Protein AF-A0A972S486-F1 (afdb_monomer)

Sequence (226 aa):
MGKEPLEIEEYDWQTYCPRRRGFYSHKHAAYTAKILSDYVVEKRREERRIVGAEALGGKFIDIAAKHHKPGSDDEWIVAAADRLASGFERECFEEYNEQVEEEVKKSYKEQRLDHLFVEGGKFPLDVLEPSNIFASDDPGRGYGELWKGFKEEIREIEQTLPEHINKADALEYLLKKYCSLMPSATSFKSANKTASPKPIYPFMNICILPPCLPRLLRRWMRRGSK

Nearest PDB structures (foldseek):
  4q2y-assembly2_B  TM=2.143E-01  e=1.592E+00  Homo sapiens

Foldseek 3Di:
DADDFQDQDPVLQVQQFDDDPNDTDPLLLSVLLSCCCPQPDDPPDDQPLAPPCVVDPDRPSCLLSNLVPDDDPSVVLLVVLLCVLCVVQPPPPPVVVVDDDDPLVVAQQQDWAADPPDPPFGFAQAFDDPVGPGGDPHNHPGDLVLVVVLVVQSVVCVVPDPPNDNCVVVVLVSCNGNQQGPFLDDWDDDPPDTRRTHGNSVSQVSSPHHSRVGVPVSPSRPPSPD

pLDDT: mean 70.28, std 19.5, range [28.0, 94.38]

Secondary structure (DSSP, 8-state):
------PPPHHHHHHH--EETTEE--THHHHHHHHHHHHTS-TTS-GGGSTTGGG-SS-HHHHHHGGGS--SHHHHHHHHHHHHHHHHHHTTTHHHHHS--TTHHHHTTS--PBPSSSTT-B--SS---GGGSS--S---SHHHHHHHHHHHHHHHHHHHS-TTS-SHHHHHHHHHHHHTTSBSS---EETTEE-PPPBHHHHHHHSSS-S-TTTTHHHHSTTS--

Radius of gyration: 17.67 Å; Cα contacts (8 Å, |Δi|>4): 307; chains: 1; bounding box: 43×48×44 Å

Structure (mmCIF, N/CA/C/O backbone):
data_AF-A0A972S486-F1
#
_entry.id   AF-A0A972S486-F1
#
loop_
_atom_site.group_PDB
_atom_site.id
_atom_site.type_symbol
_atom_site.label_atom_id
_atom_site.label_alt_id
_atom_site.label_comp_id
_atom_site.label_asym_id
_atom_site.label_entity_id
_atom_site.label_seq_id
_atom_site.pdbx_PDB_ins_code
_atom_site.Cartn_x
_atom_site.Cartn_y
_atom_site.Cartn_z
_atom_site.occupancy
_atom_site.B_iso_or_equiv
_atom_site.auth_seq_id
_atom_site.auth_comp_id
_atom_site.auth_asym_id
_atom_site.auth_atom_id
_atom_site.pdbx_PDB_model_num
ATOM 1 N N . MET A 1 1 ? 17.326 18.041 1.589 1.00 29.28 1 MET A N 1
ATOM 2 C CA . MET A 1 1 ? 15.969 18.421 2.039 1.00 29.28 1 MET A CA 1
ATOM 3 C C . MET A 1 1 ? 15.391 17.243 2.809 1.00 29.28 1 MET A C 1
ATOM 5 O O . MET A 1 1 ? 15.413 16.137 2.283 1.00 29.28 1 MET A O 1
ATOM 9 N N . GLY A 1 2 ? 15.073 17.445 4.090 1.00 32.62 2 GLY A N 1
ATOM 10 C CA . GLY A 1 2 ? 14.886 16.386 5.090 1.00 32.62 2 GLY A CA 1
ATOM 11 C C . GLY A 1 2 ? 13.729 15.432 4.791 1.00 32.62 2 GLY A C 1
ATOM 12 O O . GLY A 1 2 ? 12.657 15.845 4.365 1.00 32.62 2 GLY A O 1
ATOM 13 N N . LYS A 1 3 ? 13.980 14.139 5.007 1.00 39.41 3 LYS A N 1
ATOM 14 C CA . LYS A 1 3 ? 12.997 13.055 4.950 1.00 39.41 3 LYS A CA 1
ATOM 15 C C . LYS A 1 3 ? 12.253 13.038 6.282 1.00 39.41 3 LYS A C 1
ATOM 17 O O . LYS A 1 3 ? 12.823 12.555 7.251 1.00 39.41 3 LYS A O 1
ATOM 22 N N . GLU A 1 4 ? 11.024 13.530 6.354 1.00 49.22 4 GLU A N 1
ATOM 23 C CA . GLU A 1 4 ? 10.195 13.272 7.538 1.00 49.22 4 GLU A CA 1
ATOM 24 C C . GLU A 1 4 ? 9.587 11.861 7.421 1.00 49.22 4 GLU A C 1
ATOM 26 O O . GLU A 1 4 ? 8.808 11.60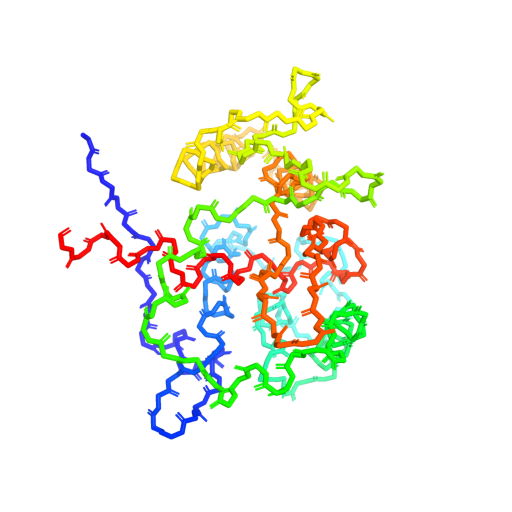4 6.491 1.00 49.22 4 GLU A O 1
ATOM 31 N N . PRO A 1 5 ? 9.990 10.898 8.276 1.00 61.97 5 PRO A N 1
ATOM 32 C CA . PRO A 1 5 ? 9.350 9.587 8.327 1.00 61.97 5 PRO A CA 1
ATOM 33 C C . PRO A 1 5 ? 7.905 9.735 8.831 1.00 61.97 5 PRO A C 1
ATOM 35 O O . PRO A 1 5 ? 7.632 10.603 9.652 1.00 61.97 5 PRO A O 1
ATOM 38 N N . LEU A 1 6 ? 6.968 8.883 8.381 1.00 69.94 6 LEU A N 1
ATOM 39 C CA . LEU A 1 6 ? 5.680 8.804 9.083 1.00 69.94 6 LEU A CA 1
ATOM 40 C C . LEU A 1 6 ? 5.946 8.218 10.469 1.00 69.94 6 LEU A C 1
ATOM 42 O O . LEU A 1 6 ? 6.352 7.058 10.601 1.00 69.94 6 LEU A O 1
ATOM 46 N N . GLU A 1 7 ? 5.716 9.029 11.488 1.00 80.38 7 GLU A N 1
ATOM 47 C CA . GLU A 1 7 ? 5.837 8.620 12.880 1.00 80.38 7 GLU A CA 1
ATOM 48 C 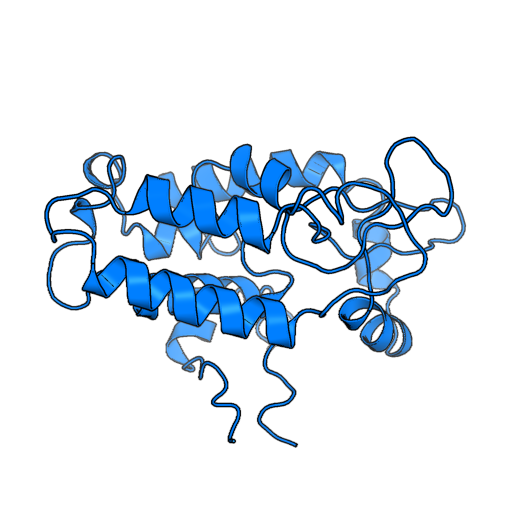C . GLU A 1 7 ? 4.592 7.841 13.300 1.00 80.38 7 GLU A C 1
ATOM 50 O O . GLU A 1 7 ? 3.483 8.364 13.274 1.00 80.38 7 GLU A O 1
ATOM 55 N N . ILE A 1 8 ? 4.772 6.565 13.634 1.00 82.88 8 ILE A N 1
ATOM 56 C CA . ILE A 1 8 ? 3.694 5.707 14.132 1.00 82.88 8 ILE A CA 1
ATOM 57 C C . ILE A 1 8 ? 3.740 5.729 15.650 1.00 82.88 8 ILE A C 1
ATOM 59 O O . ILE A 1 8 ? 4.780 5.408 16.239 1.00 82.88 8 ILE A O 1
ATOM 63 N N . GLU A 1 9 ? 2.615 6.070 16.263 1.00 87.19 9 GLU A N 1
ATOM 64 C CA . GLU A 1 9 ? 2.499 6.161 17.710 1.00 87.19 9 GLU A CA 1
ATOM 65 C C . GLU A 1 9 ? 2.376 4.771 18.350 1.00 87.19 9 GLU A C 1
ATOM 67 O O . GLU A 1 9 ? 1.959 3.795 17.720 1.00 87.19 9 GLU A O 1
ATOM 72 N N . GLU A 1 10 ? 2.718 4.664 19.639 1.00 87.19 10 GLU A N 1
ATOM 73 C CA . GLU A 1 10 ? 2.576 3.404 20.388 1.00 87.19 10 GLU A CA 1
ATOM 74 C C . GLU A 1 10 ? 1.131 2.894 20.392 1.00 87.19 10 GLU A C 1
ATOM 76 O O . GLU A 1 10 ? 0.889 1.688 20.293 1.00 87.19 10 GLU A O 1
ATOM 81 N N . TYR A 1 11 ? 0.172 3.820 20.411 1.00 88.62 11 TYR A N 1
ATOM 82 C CA . TYR A 1 11 ? -1.248 3.516 20.311 1.00 88.62 11 TYR A CA 1
ATOM 83 C C . TYR A 1 11 ? -1.604 2.761 19.020 1.00 88.62 11 TYR A C 1
ATOM 85 O O . TYR A 1 11 ? -2.338 1.770 19.070 1.00 88.62 11 TYR A O 1
ATOM 93 N N . ASP A 1 12 ? -1.044 3.158 17.875 1.00 88.31 12 ASP A N 1
ATOM 94 C CA . ASP A 1 12 ? -1.303 2.498 16.592 1.00 88.31 12 ASP A CA 1
ATOM 95 C C . ASP A 1 12 ? -0.713 1.083 16.567 1.00 88.31 12 ASP A C 1
ATOM 97 O O . ASP A 1 12 ? -1.339 0.132 16.081 1.00 88.31 12 ASP A O 1
ATOM 101 N N . TRP A 1 13 ? 0.483 0.904 17.137 1.00 90.56 13 TRP A N 1
ATOM 102 C CA . TRP A 1 13 ? 1.071 -0.427 17.279 1.00 90.56 13 TRP A CA 1
ATOM 103 C C . TRP A 1 13 ? 0.174 -1.331 18.125 1.00 90.56 13 TRP A C 1
ATOM 105 O O . TRP A 1 13 ? -0.152 -2.443 17.706 1.00 90.56 13 TRP A O 1
ATOM 115 N N . GLN A 1 14 ? -0.274 -0.858 19.284 1.00 92.25 14 GLN A N 1
ATOM 116 C CA . GLN A 1 14 ? -1.124 -1.639 20.179 1.00 92.25 14 GLN A CA 1
ATOM 117 C C . GLN A 1 14 ? -2.483 -1.977 19.553 1.00 92.25 14 GLN A C 1
ATOM 119 O O . GLN A 1 14 ? -2.982 -3.101 19.713 1.00 92.25 14 GLN A O 1
ATOM 124 N N . THR A 1 15 ? -3.071 -1.023 18.835 1.00 91.69 15 THR A N 1
ATOM 125 C CA . THR A 1 15 ? -4.413 -1.142 18.258 1.00 91.69 15 THR A CA 1
ATOM 126 C C . THR A 1 15 ? -4.420 -2.114 17.089 1.00 91.69 15 THR A C 1
ATOM 128 O O . THR A 1 15 ? -5.161 -3.099 17.135 1.00 91.69 15 THR A O 1
ATOM 131 N N . TYR A 1 16 ? -3.541 -1.912 16.105 1.00 90.06 16 TYR A N 1
ATOM 132 C CA . TYR A 1 16 ? -3.623 -2.589 14.807 1.00 90.06 16 TYR A CA 1
ATOM 133 C C . TYR A 1 16 ? -2.715 -3.819 14.677 1.00 90.06 16 TYR A C 1
ATOM 135 O O . TYR A 1 16 ? -2.919 -4.651 13.793 1.00 90.06 16 TYR A O 1
ATOM 143 N N . CYS A 1 17 ? -1.707 -3.974 15.542 1.00 88.00 17 CYS A N 1
ATOM 144 C CA . CYS A 1 17 ? -0.693 -5.018 15.386 1.00 88.00 17 CYS A CA 1
ATOM 145 C C . CYS A 1 17 ? -0.821 -6.132 16.442 1.00 88.00 17 CYS A C 1
ATOM 147 O O . CYS A 1 17 ? -0.729 -5.866 17.643 1.00 88.00 17 CYS A O 1
ATOM 149 N N . PRO A 1 18 ? -0.934 -7.415 16.046 1.00 87.88 18 PRO A N 1
ATOM 150 C CA . PRO A 1 18 ? -0.865 -8.530 16.988 1.00 87.88 18 PRO A CA 1
ATOM 151 C C . PRO A 1 18 ? 0.517 -8.640 17.639 1.00 87.88 18 PRO A C 1
ATOM 153 O O . PRO A 1 18 ? 1.544 -8.486 16.964 1.00 87.88 18 PRO A O 1
ATOM 156 N N . ARG A 1 19 ? 0.566 -9.018 18.920 1.00 86.38 19 ARG A N 1
ATOM 157 C CA . ARG A 1 19 ? 1.824 -9.324 19.618 1.00 86.38 19 ARG A CA 1
ATOM 158 C C . ARG A 1 19 ? 2.204 -10.792 19.428 1.00 86.38 19 ARG A C 1
ATOM 160 O O . ARG A 1 19 ? 1.388 -11.683 19.633 1.00 86.38 19 ARG A O 1
ATOM 167 N N . ARG A 1 20 ? 3.460 -11.048 19.063 1.00 80.94 20 ARG A N 1
ATOM 168 C CA . ARG A 1 20 ? 4.065 -12.387 19.009 1.00 80.94 20 ARG A CA 1
ATOM 169 C C . ARG A 1 20 ? 5.394 -12.354 19.754 1.00 80.94 20 ARG A C 1
ATOM 171 O O . ARG A 1 20 ? 6.229 -11.500 19.465 1.00 80.94 20 ARG A O 1
ATOM 178 N N . ARG A 1 21 ? 5.585 -13.266 20.716 1.00 82.19 21 ARG A N 1
ATOM 179 C CA . ARG A 1 21 ? 6.806 -13.359 21.548 1.00 82.19 21 ARG A CA 1
ATOM 180 C C . ARG A 1 21 ? 7.234 -12.001 22.143 1.00 82.19 21 ARG A C 1
ATOM 182 O O . ARG A 1 21 ? 8.401 -11.641 22.107 1.00 82.19 21 ARG A O 1
ATOM 189 N N . GLY A 1 22 ? 6.268 -11.210 22.617 1.00 82.38 22 GLY A N 1
ATOM 190 C CA . GLY A 1 22 ? 6.503 -9.884 23.206 1.00 82.38 22 GLY A CA 1
ATOM 191 C C . GLY A 1 22 ? 6.578 -8.708 22.220 1.00 82.38 22 GLY A C 1
ATOM 192 O O . GLY A 1 22 ? 6.377 -7.572 22.652 1.00 82.38 22 GLY A O 1
ATOM 193 N N . PHE A 1 23 ? 6.749 -8.948 20.914 1.00 82.25 23 PHE A N 1
ATOM 194 C CA . PHE A 1 23 ? 6.926 -7.906 19.889 1.00 82.25 23 PHE A CA 1
ATOM 195 C C . PHE A 1 23 ? 5.698 -7.725 18.987 1.00 82.25 23 PHE A C 1
ATOM 197 O O . PHE A 1 23 ? 4.984 -8.683 18.690 1.00 82.25 23 PHE A O 1
ATOM 204 N N . TYR A 1 24 ? 5.486 -6.510 18.469 1.00 83.62 24 TYR A N 1
ATOM 205 C CA . TYR A 1 24 ? 4.461 -6.255 17.452 1.00 83.62 24 TYR A CA 1
ATOM 206 C C . TYR A 1 24 ? 4.820 -6.901 16.105 1.00 83.62 24 TYR A C 1
ATOM 208 O O . TYR A 1 24 ? 5.819 -6.564 15.453 1.00 83.62 24 TYR A O 1
ATOM 216 N N . SER A 1 25 ? 3.961 -7.820 15.672 1.00 79.94 25 SER A N 1
ATOM 217 C CA . SER A 1 25 ? 3.936 -8.416 14.335 1.00 79.94 25 SER A CA 1
ATOM 218 C C . SER A 1 25 ? 2.992 -7.623 13.424 1.00 79.94 25 SER A C 1
ATOM 220 O O . SER A 1 25 ? 2.355 -6.691 13.876 1.00 79.94 25 SER A O 1
ATOM 222 N N . HIS A 1 26 ? 2.947 -7.912 12.126 1.00 78.69 26 HIS A N 1
ATOM 223 C CA . HIS A 1 26 ? 2.069 -7.229 11.157 1.00 78.69 26 HIS A CA 1
ATOM 224 C C . HIS A 1 26 ? 1.990 -5.682 11.224 1.00 78.69 26 HIS A C 1
ATOM 226 O O . HIS A 1 26 ? 1.036 -5.126 10.721 1.00 78.69 26 HIS A O 1
ATOM 232 N N . LYS A 1 27 ? 3.028 -4.995 11.743 1.00 83.56 27 LYS A N 1
ATOM 233 C CA . LYS A 1 27 ? 3.345 -3.539 11.709 1.00 83.56 27 LYS A CA 1
ATOM 234 C C . LYS A 1 27 ? 2.804 -2.741 10.525 1.00 83.56 27 LYS A C 1
ATOM 236 O O . LYS A 1 27 ? 2.579 -1.547 10.610 1.00 83.56 27 LYS A O 1
ATOM 241 N N . HIS A 1 28 ? 2.652 -3.396 9.396 1.00 78.31 28 HIS A N 1
ATOM 242 C CA . HIS A 1 28 ? 2.060 -2.816 8.225 1.00 78.31 28 HIS A CA 1
ATOM 243 C C . HIS A 1 28 ? 0.620 -2.331 8.477 1.00 78.31 28 HIS A C 1
ATOM 245 O O . HIS A 1 28 ? 0.258 -1.254 8.033 1.00 78.31 28 HIS A O 1
ATOM 251 N N . ALA A 1 29 ? -0.142 -3.041 9.301 1.00 85.56 29 ALA A N 1
ATOM 252 C CA . ALA A 1 29 ? -1.473 -2.661 9.752 1.00 85.56 29 ALA A CA 1
ATOM 253 C C . ALA A 1 29 ? -1.514 -1.233 10.335 1.00 85.56 29 ALA A C 1
ATOM 255 O O . ALA A 1 29 ? -2.317 -0.414 9.901 1.00 85.56 29 ALA A O 1
ATOM 256 N N . ALA A 1 30 ? -0.580 -0.893 11.231 1.00 87.19 30 ALA A N 1
ATOM 257 C CA . ALA A 1 30 ? -0.488 0.453 11.806 1.00 87.19 30 ALA A CA 1
ATOM 258 C C . ALA A 1 30 ? -0.144 1.530 10.761 1.00 87.19 30 ALA A C 1
ATOM 260 O O . ALA A 1 30 ? -0.668 2.637 10.809 1.00 87.19 30 ALA A O 1
ATOM 261 N N . TYR A 1 31 ? 0.695 1.206 9.772 1.00 83.62 31 TYR A N 1
ATOM 262 C CA . TYR A 1 31 ? 0.993 2.137 8.682 1.00 83.62 31 TYR A CA 1
ATOM 263 C C . TYR A 1 31 ? -0.209 2.392 7.769 1.00 83.62 31 TYR A C 1
ATOM 265 O O . TYR A 1 31 ? -0.390 3.529 7.341 1.00 83.62 31 TYR A O 1
ATOM 273 N N . THR A 1 32 ? -1.031 1.373 7.488 1.00 85.62 32 THR A N 1
ATOM 274 C CA . THR A 1 32 ? -2.308 1.575 6.783 1.00 85.62 32 THR A CA 1
ATOM 275 C C . THR A 1 32 ? -3.178 2.550 7.549 1.00 85.62 32 THR A C 1
ATOM 277 O O . THR A 1 32 ? -3.613 3.539 6.969 1.00 85.62 32 THR A O 1
ATOM 280 N N . ALA A 1 33 ? -3.368 2.319 8.852 1.00 85.81 33 ALA A N 1
ATOM 281 C CA . ALA A 1 33 ? -4.184 3.202 9.673 1.00 85.81 33 ALA A CA 1
ATOM 282 C C . ALA A 1 33 ? -3.694 4.654 9.610 1.00 85.81 33 ALA A C 1
ATOM 284 O O . ALA A 1 33 ? -4.483 5.562 9.353 1.00 85.81 33 ALA A O 1
ATOM 285 N N . LYS A 1 34 ? -2.379 4.864 9.745 1.00 85.44 34 LYS A N 1
ATOM 286 C CA . LYS A 1 34 ? -1.790 6.202 9.689 1.00 85.44 34 LYS A CA 1
ATOM 287 C C . LYS A 1 34 ? -1.962 6.879 8.331 1.00 85.44 34 LYS A C 1
ATOM 289 O O . LYS A 1 34 ? -2.325 8.046 8.294 1.00 85.44 34 LYS A O 1
ATOM 294 N N . ILE A 1 35 ? -1.728 6.182 7.218 1.00 82.06 35 ILE A N 1
ATOM 295 C CA . ILE A 1 35 ? -1.898 6.789 5.886 1.00 82.06 35 ILE A CA 1
ATOM 296 C C . ILE A 1 35 ? -3.354 7.145 5.632 1.00 82.06 35 ILE A C 1
ATOM 298 O O . ILE A 1 35 ? -3.634 8.246 5.164 1.00 82.06 35 ILE A O 1
ATOM 302 N N . LEU A 1 36 ? -4.272 6.238 5.964 1.00 79.88 36 LEU A N 1
ATOM 303 C CA . LEU A 1 36 ? -5.691 6.516 5.815 1.00 79.88 36 LEU A CA 1
ATOM 304 C C . LEU A 1 36 ? -6.101 7.700 6.697 1.00 79.88 36 LEU A C 1
ATOM 306 O O . LEU A 1 36 ? -6.814 8.578 6.231 1.00 79.88 36 LEU A O 1
ATOM 310 N N . SER A 1 37 ? -5.595 7.785 7.927 1.00 79.06 37 SER A N 1
ATOM 311 C CA . SER A 1 37 ? -5.885 8.904 8.827 1.00 79.06 37 SER A CA 1
ATOM 312 C C . SER A 1 37 ? -5.248 10.235 8.410 1.00 79.06 37 SER A C 1
ATOM 314 O O . SER A 1 37 ? -5.807 11.282 8.729 1.00 79.06 37 SER A O 1
ATOM 316 N N . ASP A 1 38 ? -4.061 10.225 7.802 1.00 78.56 38 ASP A N 1
ATOM 317 C CA . ASP A 1 38 ? -3.326 11.453 7.475 1.00 78.56 38 ASP A CA 1
ATOM 318 C C . ASP A 1 38 ? -3.678 12.013 6.090 1.00 78.56 38 ASP A C 1
ATOM 320 O O . ASP A 1 38 ? -3.512 13.215 5.903 1.00 78.56 38 ASP A O 1
ATOM 324 N N . TYR A 1 39 ? -4.139 11.175 5.149 1.00 74.25 39 TYR A N 1
ATOM 325 C CA . TYR A 1 39 ? -4.309 11.563 3.736 1.00 74.25 39 TYR A CA 1
ATOM 326 C C . TYR A 1 39 ? -5.644 11.159 3.088 1.00 74.25 39 TYR A C 1
ATOM 328 O O . TYR A 1 39 ? -5.870 11.463 1.919 1.00 74.25 39 TYR A O 1
ATOM 336 N N . VAL A 1 40 ? -6.495 10.381 3.766 1.00 71.00 40 VAL A N 1
ATOM 337 C CA . VAL A 1 40 ? -7.736 9.854 3.155 1.00 71.00 40 VAL A CA 1
ATOM 338 C C . VAL A 1 40 ? -8.967 10.257 3.956 1.00 71.00 40 VAL A C 1
ATOM 340 O O . VAL A 1 40 ? -9.955 10.718 3.388 1.00 71.00 40 VAL A O 1
ATOM 343 N N . VAL A 1 41 ? -8.913 10.108 5.276 1.00 66.44 41 VAL A N 1
ATOM 344 C CA . VAL A 1 41 ? -9.987 10.485 6.188 1.00 66.44 41 VAL A CA 1
ATOM 345 C C . VAL A 1 41 ? -9.743 11.905 6.675 1.00 66.44 41 VAL A C 1
ATOM 347 O O . VAL A 1 41 ? -8.751 12.204 7.337 1.00 66.44 41 VAL A O 1
ATOM 350 N N . GLU A 1 42 ? -10.675 12.795 6.357 1.00 56.38 42 GLU A N 1
ATOM 351 C CA . GLU A 1 42 ? -10.621 14.181 6.794 1.00 56.38 42 GLU A CA 1
ATOM 352 C C . GLU A 1 42 ? -10.751 14.257 8.324 1.00 56.38 42 GLU A C 1
ATOM 354 O O . GLU A 1 42 ? -11.772 13.874 8.893 1.00 56.38 42 GLU A O 1
ATOM 359 N N . LYS A 1 43 ? -9.739 14.817 9.006 1.00 51.22 43 LYS A N 1
ATOM 360 C CA . LYS A 1 43 ? -9.668 14.937 10.482 1.00 51.22 43 LYS A CA 1
ATOM 361 C C . LYS A 1 43 ? -10.864 15.659 11.134 1.00 51.22 43 LYS A C 1
ATOM 363 O O . LYS A 1 43 ? -10.921 15.737 12.359 1.00 51.22 43 LYS A O 1
ATOM 368 N N . ARG A 1 44 ? -11.786 16.240 10.352 1.00 43.41 44 ARG A N 1
ATOM 369 C CA . ARG A 1 44 ? -12.872 17.111 10.831 1.00 43.41 44 ARG A CA 1
ATOM 370 C C . ARG A 1 44 ? -14.297 16.673 10.478 1.00 43.41 44 ARG A C 1
ATOM 372 O O . ARG A 1 44 ? -15.214 17.254 11.059 1.00 43.41 44 ARG A O 1
ATOM 379 N N . ARG A 1 45 ? -14.532 15.688 9.600 1.00 46.28 45 ARG A N 1
ATOM 380 C CA . ARG A 1 45 ? -15.894 15.201 9.293 1.00 46.28 45 ARG A CA 1
ATOM 381 C C . ARG A 1 45 ? -15.921 13.703 9.012 1.00 46.28 45 ARG A C 1
ATOM 383 O O . ARG A 1 45 ? -14.986 13.150 8.457 1.00 46.28 45 ARG A O 1
ATOM 390 N N . GLU A 1 46 ? -17.008 13.092 9.476 1.00 51.91 46 GLU A N 1
ATOM 391 C CA . GLU A 1 46 ? -17.252 11.657 9.626 1.00 51.91 46 GLU A CA 1
ATOM 392 C C . GLU A 1 46 ? -16.676 10.789 8.494 1.00 51.91 46 GLU A C 1
ATOM 394 O O . GLU A 1 46 ? -16.861 11.073 7.313 1.00 51.91 46 GLU A O 1
ATOM 399 N N . GLU A 1 47 ? -16.082 9.656 8.884 1.00 51.53 47 GLU A N 1
ATOM 400 C CA . GLU A 1 47 ? -15.571 8.558 8.038 1.00 51.53 47 GLU A CA 1
ATOM 401 C C . GLU A 1 47 ? -16.572 8.046 6.972 1.00 51.53 47 GLU A C 1
ATOM 403 O O . GLU A 1 47 ? -16.210 7.304 6.063 1.00 51.53 47 GLU A O 1
ATOM 408 N N . ARG A 1 48 ? -17.827 8.495 7.066 1.00 48.91 48 ARG A N 1
ATOM 409 C CA . ARG A 1 48 ? -18.991 8.211 6.222 1.00 48.91 48 ARG A CA 1
ATOM 410 C C . ARG A 1 48 ? -18.901 8.746 4.787 1.00 48.91 48 ARG A C 1
ATOM 412 O O . ARG A 1 48 ? -19.734 8.397 3.969 1.00 48.91 48 ARG A O 1
ATOM 419 N N . ARG A 1 49 ? -17.914 9.585 4.452 1.00 52.00 49 ARG A N 1
ATOM 420 C CA . ARG A 1 49 ? -17.791 10.197 3.109 1.00 52.00 49 ARG A CA 1
ATOM 421 C C . ARG A 1 49 ? -17.076 9.333 2.059 1.00 52.00 49 ARG A C 1
ATOM 423 O O . ARG A 1 49 ? -17.026 9.722 0.894 1.00 52.00 49 ARG A O 1
ATOM 430 N N . ILE A 1 50 ? -16.542 8.173 2.440 1.00 54.72 50 ILE A N 1
ATOM 431 C CA . ILE A 1 50 ? -16.084 7.155 1.485 1.00 54.72 50 ILE A CA 1
ATOM 432 C C . ILE A 1 50 ? -17.313 6.314 1.126 1.00 54.72 50 ILE A C 1
ATOM 434 O O . ILE A 1 50 ? -17.861 5.633 1.992 1.00 54.72 50 ILE A O 1
ATOM 438 N N . VAL A 1 51 ? -17.779 6.380 -0.127 1.00 43.31 51 VAL A N 1
ATOM 439 C CA . VAL A 1 51 ? -18.954 5.610 -0.581 1.00 43.31 51 VAL A CA 1
ATOM 440 C C . VAL A 1 51 ? -18.729 4.126 -0.277 1.00 43.31 51 VAL A C 1
ATOM 442 O O . VAL A 1 51 ? -17.719 3.553 -0.678 1.00 43.31 51 VAL A O 1
ATOM 445 N N . GLY A 1 52 ? -19.657 3.526 0.473 1.00 49.19 52 GLY A N 1
ATOM 446 C CA . GLY A 1 52 ? -19.569 2.152 0.982 1.00 49.19 52 GLY A CA 1
ATOM 447 C C . GLY A 1 52 ? -19.268 2.049 2.481 1.00 49.19 52 GLY A C 1
ATOM 448 O O . GLY A 1 52 ? -19.696 1.080 3.099 1.00 49.19 52 GLY A O 1
ATOM 449 N N . ALA A 1 53 ? -18.636 3.059 3.096 1.00 52.88 53 ALA A N 1
ATOM 450 C CA . ALA A 1 53 ? -18.387 3.081 4.542 1.00 52.88 53 ALA A CA 1
ATOM 451 C C . ALA A 1 53 ? -19.657 3.337 5.372 1.00 52.88 53 ALA A C 1
ATOM 453 O O . ALA A 1 53 ? -19.721 2.947 6.531 1.00 52.88 53 ALA A O 1
ATOM 454 N N . GLU A 1 54 ? -20.691 3.944 4.780 1.00 52.53 54 GLU A N 1
ATOM 455 C CA . GLU A 1 54 ? -21.995 4.154 5.430 1.00 52.53 54 GLU A CA 1
ATOM 456 C C . GLU A 1 54 ? -22.733 2.842 5.736 1.00 52.53 54 GLU A C 1
ATOM 458 O O . GLU A 1 54 ? -23.537 2.793 6.664 1.00 52.53 54 GLU A O 1
ATOM 463 N N . ALA A 1 55 ? -22.456 1.786 4.963 1.00 57.66 55 ALA A N 1
ATOM 464 C CA . ALA A 1 55 ? -23.011 0.450 5.171 1.00 57.66 55 ALA A CA 1
ATOM 465 C C . ALA A 1 55 ? -22.188 -0.391 6.161 1.00 57.66 55 ALA A C 1
ATOM 467 O O . ALA A 1 55 ? -22.639 -1.460 6.567 1.00 57.66 55 ALA A O 1
ATOM 468 N N . LEU A 1 56 ? -20.991 0.074 6.531 1.00 63.12 56 LEU A N 1
ATOM 469 C CA . LEU A 1 56 ? -20.133 -0.612 7.487 1.00 63.12 56 LEU A CA 1
ATOM 470 C C . LEU A 1 56 ? -20.609 -0.291 8.906 1.00 63.12 56 LEU A C 1
ATOM 472 O O . LEU A 1 56 ? -20.868 0.860 9.258 1.00 63.12 56 LEU A O 1
ATOM 476 N N . GLY A 1 57 ? -20.690 -1.315 9.749 1.00 61.34 57 GLY A N 1
ATOM 477 C CA . GLY A 1 57 ? -20.965 -1.165 11.176 1.00 61.34 57 GLY A CA 1
ATOM 478 C C . GLY A 1 57 ? -19.770 -0.617 11.965 1.00 61.34 57 GLY A C 1
ATOM 479 O O . GLY A 1 57 ? -19.902 -0.336 13.157 1.00 61.34 57 GLY A O 1
ATOM 480 N N . GLY A 1 58 ? -18.604 -0.472 11.325 1.00 69.94 58 GLY A N 1
ATOM 481 C CA . GLY A 1 58 ? -17.353 -0.031 11.938 1.00 69.94 58 GLY A CA 1
ATOM 482 C C . GLY A 1 58 ? -16.658 1.122 11.215 1.00 69.94 58 GLY A C 1
ATOM 483 O O . GLY A 1 58 ? -17.053 1.570 10.141 1.00 69.94 58 GLY A O 1
ATOM 484 N N . LYS A 1 59 ? -15.574 1.597 11.832 1.00 78.75 59 LYS A N 1
ATOM 485 C CA . LYS A 1 59 ? -14.722 2.649 11.280 1.00 78.75 59 LYS A CA 1
ATOM 486 C C . LYS A 1 59 ? -13.972 2.162 10.043 1.00 78.75 59 LYS A C 1
ATOM 488 O O . LYS A 1 59 ? -13.351 1.101 10.092 1.00 78.75 59 LYS A O 1
ATOM 493 N N . PHE A 1 60 ? -13.943 2.947 8.966 1.00 78.50 60 PHE A N 1
ATOM 494 C CA . PHE A 1 60 ? -13.276 2.550 7.714 1.00 78.50 60 PHE A CA 1
ATOM 495 C C . PHE A 1 60 ? -11.788 2.229 7.934 1.00 78.50 60 PHE A C 1
ATOM 497 O O . PHE A 1 60 ? -11.271 1.225 7.443 1.00 78.50 60 PHE A O 1
ATOM 504 N N . ILE A 1 61 ? -11.111 3.062 8.733 1.00 83.94 61 ILE A N 1
ATOM 505 C CA . ILE A 1 61 ? -9.695 2.884 9.082 1.00 83.94 61 ILE A CA 1
ATOM 506 C C . ILE A 1 61 ? -9.486 1.557 9.818 1.00 83.94 61 ILE A C 1
ATOM 508 O O . ILE A 1 61 ? -8.554 0.820 9.497 1.00 83.94 61 ILE A O 1
ATOM 512 N N . ASP A 1 62 ? -10.362 1.238 10.772 1.00 86.62 62 ASP A N 1
ATOM 513 C CA . ASP A 1 62 ? -10.282 0.004 11.550 1.00 86.62 62 ASP A CA 1
ATOM 514 C C . ASP A 1 62 ? -10.480 -1.223 10.662 1.00 86.62 62 ASP A C 1
ATOM 516 O O . ASP A 1 62 ? -9.681 -2.157 10.729 1.00 86.62 62 ASP A O 1
ATOM 520 N N . ILE A 1 63 ? -11.482 -1.189 9.785 1.00 85.19 63 ILE A N 1
ATOM 521 C CA . ILE A 1 63 ? -11.812 -2.282 8.864 1.00 85.19 63 ILE A CA 1
ATOM 522 C C . ILE A 1 63 ? -10.642 -2.579 7.916 1.00 85.19 63 ILE A C 1
ATOM 524 O O . ILE A 1 63 ? -10.257 -3.737 7.752 1.00 85.19 63 ILE A O 1
ATOM 528 N N . ALA A 1 64 ? -9.996 -1.546 7.369 1.00 83.19 64 ALA A N 1
ATOM 529 C CA . ALA A 1 64 ? -8.820 -1.715 6.516 1.00 83.19 64 ALA A CA 1
ATOM 530 C C . ALA A 1 64 ? -7.572 -2.173 7.302 1.00 83.19 64 ALA A C 1
ATOM 532 O O . ALA A 1 64 ? -6.819 -3.053 6.867 1.00 83.19 64 ALA A O 1
ATOM 533 N N . ALA A 1 65 ? -7.314 -1.586 8.474 1.00 88.69 65 ALA A N 1
ATOM 534 C CA . ALA A 1 65 ? -6.067 -1.798 9.207 1.00 88.69 65 ALA A CA 1
ATOM 535 C C . ALA A 1 65 ? -6.061 -3.076 10.061 1.00 88.69 65 ALA A C 1
ATOM 537 O O . ALA A 1 65 ? -5.013 -3.711 10.199 1.00 88.69 65 ALA A O 1
ATOM 538 N N . LYS A 1 66 ? -7.201 -3.506 10.612 1.00 89.56 66 LYS A N 1
ATOM 539 C CA . LYS A 1 66 ? -7.284 -4.649 11.542 1.00 89.56 66 LYS A CA 1
ATOM 540 C C . LYS A 1 66 ? -7.402 -6.016 10.864 1.00 89.56 66 LYS A C 1
ATOM 542 O O . LYS A 1 66 ? -7.651 -7.000 11.547 1.00 89.56 66 LYS A O 1
ATOM 547 N N . HIS A 1 67 ? -7.099 -6.157 9.575 1.00 86.38 67 HIS A N 1
ATOM 548 C CA . HIS A 1 67 ? -7.136 -7.458 8.880 1.00 86.38 67 HIS A CA 1
ATOM 549 C C . HIS A 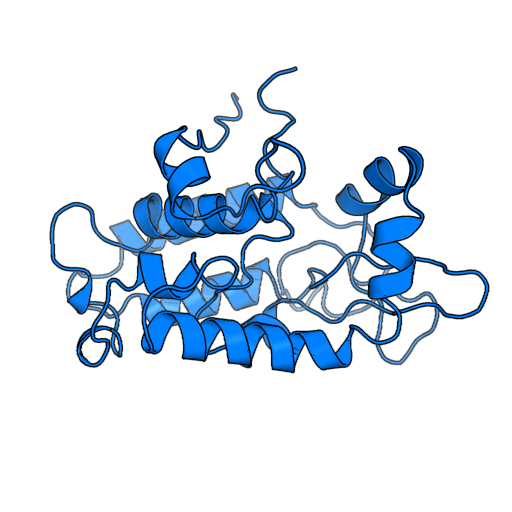1 67 ? -6.203 -8.548 9.487 1.00 86.38 67 HIS A C 1
ATOM 551 O O . HIS A 1 67 ? -6.392 -9.740 9.240 1.00 86.38 67 HIS A O 1
ATOM 557 N N . HIS A 1 68 ? -5.227 -8.179 10.338 1.00 86.56 68 HIS A N 1
ATOM 558 C CA . HIS A 1 68 ? -4.426 -9.123 11.155 1.00 86.56 68 HIS A CA 1
ATOM 559 C C . HIS A 1 68 ? -4.893 -9.285 12.608 1.00 86.56 68 HIS A C 1
ATOM 561 O O . HIS A 1 68 ? -4.416 -10.190 13.296 1.00 86.56 68 HIS A O 1
ATOM 567 N N . LYS A 1 69 ? -5.784 -8.415 13.089 1.00 91.19 69 LYS A N 1
ATOM 568 C CA . LYS A 1 69 ? -6.324 -8.390 14.457 1.00 91.19 69 LYS A CA 1
ATOM 569 C C . LYS A 1 69 ? -7.823 -8.004 14.452 1.00 91.19 69 LYS A C 1
ATOM 571 O O . LYS A 1 69 ? -8.178 -7.018 15.099 1.00 91.19 69 LYS A O 1
ATOM 576 N N . PRO A 1 70 ? -8.680 -8.731 13.709 1.00 92.50 70 PRO A N 1
ATOM 577 C CA . PRO A 1 70 ? -10.090 -8.377 13.573 1.00 92.50 70 PRO A CA 1
ATOM 578 C C . PRO A 1 70 ? -10.856 -8.646 14.875 1.00 92.50 70 PRO A C 1
ATOM 580 O O . PRO A 1 70 ? -10.579 -9.617 15.583 1.00 92.50 70 PRO A O 1
ATOM 583 N N . GLY A 1 71 ? -11.813 -7.780 15.181 1.00 89.75 71 GLY A N 1
ATOM 584 C CA . GLY A 1 71 ? -12.699 -7.821 16.341 1.00 89.75 71 GLY A CA 1
ATOM 585 C C . GLY A 1 71 ? -14.177 -7.588 16.008 1.00 89.75 71 GLY A C 1
ATOM 586 O O . GLY A 1 71 ? -15.013 -7.908 16.849 1.00 89.75 71 GLY A O 1
ATOM 587 N N . SER A 1 72 ? -14.510 -7.090 14.812 1.00 89.56 72 SER A N 1
ATOM 588 C CA . SER A 1 72 ? -15.886 -6.999 14.292 1.00 89.56 72 SER A CA 1
ATOM 589 C C . SER A 1 72 ? -16.100 -7.869 13.047 1.00 89.56 72 SER A C 1
ATOM 591 O O . SER A 1 72 ? -15.136 -8.319 12.424 1.00 89.56 72 SER A O 1
ATOM 593 N N . ASP A 1 73 ? -17.362 -8.086 12.668 1.00 89.94 73 ASP A N 1
ATOM 594 C CA . ASP A 1 73 ? -17.723 -8.869 11.478 1.00 89.94 73 ASP A CA 1
ATOM 595 C C . ASP A 1 73 ? -17.163 -8.242 10.190 1.00 89.94 73 ASP A C 1
ATOM 597 O O . ASP A 1 73 ? -16.559 -8.945 9.380 1.00 89.94 73 ASP A O 1
ATOM 601 N N . ASP A 1 74 ? -17.248 -6.917 10.038 1.00 85.00 74 ASP A N 1
ATOM 602 C CA . ASP A 1 74 ? -16.681 -6.202 8.885 1.00 85.00 74 ASP A CA 1
ATOM 603 C C . ASP A 1 74 ? -15.152 -6.344 8.807 1.00 85.00 74 ASP A C 1
ATOM 605 O O . ASP A 1 74 ? -14.584 -6.588 7.739 1.00 85.00 74 ASP A O 1
ATOM 609 N N . GLU A 1 75 ? -14.466 -6.251 9.951 1.00 88.12 75 GLU A N 1
ATOM 610 C CA . GLU A 1 75 ? -13.018 -6.475 10.034 1.00 88.12 75 GLU A CA 1
ATOM 611 C C . GLU A 1 75 ? -12.662 -7.929 9.660 1.00 88.12 75 GLU A C 1
ATOM 613 O O . GLU A 1 75 ? -11.629 -8.184 9.031 1.00 88.12 75 GLU A O 1
ATOM 618 N N . TRP A 1 76 ? -13.523 -8.896 10.002 1.00 90.44 76 TRP A N 1
ATOM 619 C CA . TRP A 1 76 ? -13.365 -10.303 9.631 1.00 90.44 76 TRP A CA 1
ATOM 620 C C . TRP A 1 76 ? -13.601 -10.572 8.146 1.00 90.44 76 TRP A C 1
ATOM 622 O O . TRP A 1 76 ? -12.874 -11.390 7.578 1.00 90.44 76 TRP A O 1
ATOM 632 N N . ILE A 1 77 ? -14.547 -9.880 7.505 1.00 87.44 77 ILE A N 1
ATOM 633 C CA . ILE A 1 77 ? -14.768 -9.964 6.053 1.00 87.44 77 ILE A CA 1
ATOM 634 C C . ILE A 1 77 ? -13.486 -9.572 5.314 1.00 87.44 77 ILE A C 1
ATOM 636 O O . ILE A 1 77 ? -12.987 -10.333 4.479 1.00 87.44 77 ILE A O 1
ATOM 640 N N . VAL A 1 78 ? -12.890 -8.436 5.681 1.00 84.00 78 VAL A N 1
ATOM 641 C CA . VAL A 1 78 ? -11.634 -7.966 5.077 1.00 84.00 78 VAL A CA 1
ATOM 642 C C . VAL A 1 78 ? -10.467 -8.901 5.408 1.00 84.00 78 VAL A C 1
ATOM 644 O O . VAL A 1 78 ? -9.664 -9.227 4.531 1.00 84.00 78 VAL A O 1
ATOM 647 N N . ALA A 1 79 ? -10.387 -9.409 6.642 1.00 86.12 79 ALA A N 1
ATOM 648 C CA . ALA A 1 79 ? -9.372 -10.392 7.023 1.00 86.12 79 ALA A CA 1
ATOM 649 C C . ALA A 1 79 ? -9.487 -11.704 6.228 1.00 86.12 79 ALA A C 1
ATOM 651 O O . ALA A 1 79 ? -8.469 -12.309 5.884 1.00 86.12 79 ALA A O 1
ATOM 652 N N . ALA A 1 80 ? -10.706 -12.166 5.944 1.00 85.38 80 ALA A N 1
ATOM 653 C CA . ALA A 1 80 ? -10.949 -13.347 5.126 1.00 85.38 80 ALA A CA 1
ATOM 654 C C . ALA A 1 80 ? -10.566 -13.093 3.663 1.00 85.38 80 ALA A C 1
ATOM 656 O O . ALA A 1 80 ? -9.870 -13.922 3.077 1.00 85.38 80 ALA A O 1
ATOM 657 N N . ALA A 1 81 ? -10.928 -11.933 3.105 1.00 83.31 81 ALA A N 1
ATOM 658 C CA . ALA A 1 81 ? -10.542 -11.533 1.753 1.00 83.31 81 ALA A CA 1
ATOM 659 C C . ALA A 1 81 ? -9.011 -11.479 1.579 1.00 83.31 81 ALA A C 1
ATOM 661 O O . ALA A 1 81 ? -8.486 -12.111 0.662 1.00 83.31 81 ALA A O 1
ATOM 662 N N . ASP A 1 82 ? -8.282 -10.843 2.509 1.00 82.12 82 ASP A N 1
ATOM 663 C CA . ASP A 1 82 ? -6.805 -10.807 2.504 1.00 82.12 82 ASP A CA 1
ATOM 664 C C . ASP A 1 82 ? -6.205 -12.221 2.531 1.00 82.12 82 ASP A C 1
ATOM 666 O O . ASP A 1 82 ? -5.260 -12.538 1.799 1.00 82.12 82 ASP A O 1
ATOM 670 N N . ARG A 1 83 ? -6.772 -13.119 3.348 1.00 79.38 83 ARG A N 1
ATOM 671 C CA . ARG A 1 83 ? -6.322 -14.518 3.438 1.00 79.38 83 ARG A CA 1
ATOM 672 C C . ARG A 1 83 ? -6.615 -15.316 2.181 1.00 79.38 83 ARG A C 1
ATOM 674 O O . ARG A 1 83 ? -5.758 -16.104 1.800 1.00 79.38 83 ARG A O 1
ATOM 681 N N . LEU A 1 84 ? -7.764 -15.120 1.541 1.00 79.38 84 LEU A N 1
ATOM 682 C CA . LEU A 1 84 ? -8.100 -15.784 0.282 1.00 79.38 84 LEU A CA 1
ATOM 683 C C . LEU A 1 84 ? -7.194 -15.296 -0.849 1.00 79.38 84 LEU A C 1
ATOM 685 O O . LEU A 1 84 ? -6.605 -16.116 -1.552 1.00 79.38 84 LEU A O 1
ATOM 689 N N . ALA A 1 85 ? -6.999 -13.981 -0.965 1.00 73.62 85 ALA A N 1
ATOM 690 C CA . ALA A 1 85 ? -6.117 -13.394 -1.969 1.00 73.62 85 ALA A CA 1
ATOM 691 C C . ALA A 1 85 ? -4.670 -13.878 -1.800 1.00 73.62 85 ALA A C 1
ATOM 693 O O . ALA A 1 85 ? -4.001 -14.206 -2.780 1.00 73.62 85 ALA A O 1
ATOM 694 N N . SER A 1 86 ? -4.190 -13.980 -0.555 1.00 65.75 86 SER A N 1
ATOM 695 C CA . SER A 1 86 ? -2.830 -14.468 -0.266 1.00 65.75 86 SER A CA 1
ATOM 696 C C . SER A 1 86 ? -2.723 -15.983 -0.186 1.00 65.75 86 SER A C 1
ATOM 698 O O . SER A 1 86 ? -1.617 -16.498 -0.269 1.00 65.75 86 SER A O 1
ATOM 700 N N . GLY A 1 87 ? -3.826 -16.718 -0.047 1.00 58.12 87 GLY A N 1
ATOM 701 C CA . GLY A 1 87 ? -3.861 -18.180 -0.111 1.00 58.12 87 GLY A CA 1
ATOM 702 C C . GLY A 1 87 ? -3.280 -18.695 -1.426 1.00 58.12 87 GLY A C 1
ATOM 703 O O . GLY A 1 87 ? -2.507 -19.647 -1.419 1.00 58.12 87 GLY A O 1
ATOM 704 N N . PHE A 1 88 ? -3.513 -17.960 -2.518 1.00 52.72 88 PHE A N 1
ATOM 705 C CA . PHE A 1 88 ? -2.859 -18.176 -3.813 1.00 52.72 88 PHE A CA 1
ATOM 706 C C . PHE A 1 88 ? -1.321 -18.056 -3.785 1.00 52.72 88 PHE A C 1
ATOM 708 O O . PHE A 1 88 ? -0.675 -18.442 -4.755 1.00 52.72 88 PHE A O 1
ATOM 715 N N . GLU A 1 89 ? -0.733 -17.511 -2.719 1.00 53.62 89 GLU A N 1
ATOM 716 C CA . GLU A 1 89 ? 0.712 -17.323 -2.526 1.00 53.62 89 GLU A CA 1
ATOM 717 C C . GLU A 1 89 ? 1.280 -18.176 -1.362 1.00 53.62 89 GLU A C 1
ATOM 719 O O . GLU A 1 89 ? 2.494 -18.194 -1.154 1.00 53.62 89 GLU A O 1
ATOM 724 N N . ARG A 1 90 ? 0.437 -18.869 -0.570 1.00 50.91 90 ARG A N 1
ATOM 725 C CA . ARG A 1 90 ? 0.804 -19.384 0.770 1.00 50.91 90 ARG A CA 1
ATOM 726 C C . ARG A 1 90 ? 1.336 -20.813 0.851 1.00 50.91 90 ARG A C 1
ATOM 728 O O . ARG A 1 90 ? 1.977 -21.110 1.856 1.00 50.91 90 ARG A O 1
ATOM 735 N N . GLU A 1 91 ? 1.158 -21.669 -0.155 1.00 49.06 91 GLU A N 1
ATOM 736 C CA . GLU A 1 91 ? 1.666 -23.058 -0.089 1.00 49.06 91 GLU A CA 1
ATOM 737 C C . GLU A 1 91 ? 3.197 -23.138 0.094 1.00 49.06 91 GLU A C 1
ATOM 739 O O . GLU A 1 91 ? 3.710 -24.150 0.555 1.00 49.06 91 GLU A O 1
ATOM 744 N N . CYS A 1 92 ? 3.936 -22.060 -0.202 1.00 47.03 92 CYS A N 1
ATOM 745 C CA . CYS A 1 92 ? 5.381 -21.946 0.041 1.00 47.03 92 CYS A CA 1
ATOM 746 C C . CYS A 1 92 ? 5.760 -21.025 1.224 1.00 47.03 92 CYS A C 1
ATOM 748 O O . CYS A 1 92 ? 6.941 -20.743 1.417 1.00 47.03 92 CYS A O 1
ATOM 750 N N . PHE A 1 93 ? 4.793 -20.501 1.990 1.00 46.22 93 PHE A N 1
ATOM 751 C CA . PHE A 1 93 ? 4.993 -19.348 2.889 1.00 46.22 93 PHE A CA 1
ATOM 752 C C . PHE A 1 93 ? 5.042 -19.699 4.391 1.00 46.22 93 PHE A C 1
ATOM 754 O O . PHE A 1 93 ? 5.528 -18.894 5.190 1.00 46.22 93 PHE A O 1
ATOM 761 N N . GLU A 1 94 ? 4.551 -20.870 4.809 1.00 44.56 94 GLU A N 1
ATOM 762 C CA . GLU A 1 94 ? 4.617 -21.307 6.217 1.00 44.56 94 GLU A CA 1
ATOM 763 C C . GLU A 1 94 ? 6.005 -21.845 6.589 1.00 44.56 94 GLU A C 1
ATOM 765 O O . GLU A 1 94 ? 6.589 -21.345 7.551 1.00 44.56 94 GLU A O 1
ATOM 770 N N . GLU A 1 95 ? 6.598 -22.707 5.754 1.00 47.12 95 GLU A N 1
ATOM 771 C CA . GLU A 1 95 ? 8.003 -23.154 5.873 1.00 47.12 95 GLU A CA 1
ATOM 772 C C . GLU A 1 95 ? 8.992 -21.965 5.880 1.00 47.12 95 GLU A C 1
ATOM 774 O O . GLU A 1 95 ? 10.028 -21.984 6.544 1.00 47.12 95 GLU A O 1
ATOM 779 N N . TYR A 1 96 ? 8.633 -20.873 5.197 1.00 44.78 96 TYR A N 1
ATOM 780 C CA . TYR A 1 96 ? 9.407 -19.632 5.112 1.00 44.78 96 TYR A CA 1
ATOM 781 C C . TYR A 1 96 ? 9.514 -18.866 6.443 1.00 44.78 96 TYR A C 1
ATOM 783 O O . TYR A 1 96 ? 10.566 -18.305 6.750 1.00 44.78 96 TYR A O 1
ATOM 791 N N . ASN A 1 97 ? 8.456 -18.817 7.260 1.00 45.25 97 ASN A N 1
ATOM 792 C CA . ASN A 1 97 ? 8.503 -18.043 8.510 1.00 45.25 97 ASN A CA 1
ATOM 793 C C . ASN A 1 97 ? 9.386 -18.697 9.581 1.00 45.25 97 ASN A C 1
ATOM 795 O O . ASN A 1 97 ? 9.760 -18.030 10.549 1.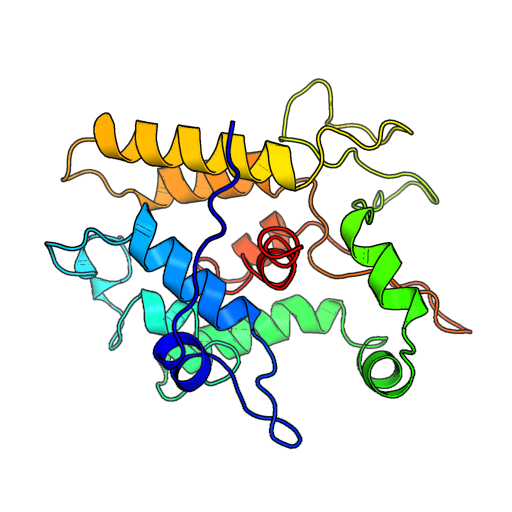00 45.25 97 ASN A O 1
ATOM 799 N N . GLU A 1 98 ? 9.713 -19.977 9.409 1.00 47.81 98 GLU A N 1
ATOM 800 C CA . GLU A 1 98 ? 10.553 -20.739 10.329 1.00 47.81 98 GLU A CA 1
ATOM 801 C C . GLU A 1 98 ? 12.053 -20.611 10.012 1.00 47.81 98 GLU A C 1
ATOM 803 O O . GLU A 1 98 ? 12.865 -20.759 10.923 1.00 47.81 98 GLU A O 1
ATOM 808 N N . GLN A 1 99 ? 12.435 -20.270 8.771 1.00 42.38 99 GLN A N 1
ATOM 809 C CA . GLN A 1 99 ? 13.820 -20.419 8.285 1.00 42.38 99 GLN A CA 1
ATOM 810 C C . GLN A 1 99 ? 14.631 -19.126 8.072 1.00 42.38 99 GLN A C 1
ATOM 812 O O . GLN A 1 99 ? 15.764 -19.190 7.602 1.00 42.38 99 GLN A O 1
ATOM 817 N N . VAL A 1 100 ? 14.118 -17.933 8.384 1.00 44.41 100 VAL A N 1
ATOM 818 C CA . VAL A 1 100 ? 14.748 -16.705 7.856 1.00 44.41 100 VAL A CA 1
ATOM 819 C C . VAL A 1 100 ? 15.669 -15.966 8.835 1.00 44.41 100 VAL A C 1
ATOM 821 O O . VAL A 1 100 ? 15.229 -15.192 9.693 1.00 44.41 100 VAL A O 1
ATOM 824 N N . GLU A 1 101 ? 16.971 -16.148 8.591 1.00 42.09 101 GLU A N 1
ATOM 825 C CA . GLU A 1 101 ? 18.111 -15.359 9.075 1.00 42.09 101 GLU A CA 1
ATOM 826 C C . GLU A 1 101 ? 18.250 -13.975 8.385 1.00 42.09 101 GLU A C 1
ATOM 828 O O . GLU A 1 101 ? 17.596 -13.644 7.393 1.00 42.09 101 GLU A O 1
ATOM 833 N N . GLU A 1 102 ? 19.113 -13.122 8.951 1.00 41.66 102 GLU A N 1
ATOM 834 C CA . GLU A 1 102 ? 19.318 -11.693 8.648 1.00 41.66 102 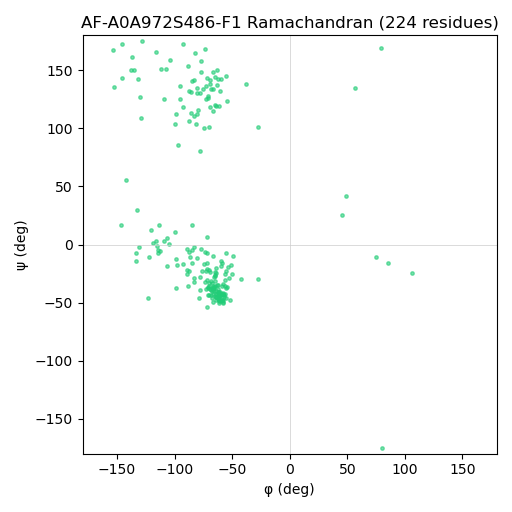GLU A CA 1
ATOM 835 C C . GLU A 1 102 ? 19.606 -11.323 7.171 1.00 41.66 102 GLU A C 1
ATOM 837 O O . GLU A 1 102 ? 19.390 -10.169 6.792 1.00 41.66 102 GLU A O 1
ATOM 842 N N . GLU A 1 103 ? 20.036 -12.243 6.303 1.00 39.97 103 GLU A N 1
ATOM 843 C CA . GLU A 1 103 ? 20.375 -11.948 4.895 1.00 39.97 103 GLU A CA 1
ATOM 844 C C . GLU A 1 103 ? 19.158 -11.626 4.017 1.00 39.97 103 GLU A C 1
ATOM 846 O O . GLU A 1 103 ? 19.179 -10.691 3.208 1.00 39.97 103 GLU A O 1
ATOM 851 N N . VAL A 1 104 ? 18.032 -12.285 4.271 1.00 47.41 104 VAL A N 1
ATOM 852 C CA . VAL A 1 104 ? 16.760 -12.054 3.569 1.00 47.41 104 VAL A CA 1
ATOM 853 C C . VAL A 1 104 ? 16.212 -10.640 3.835 1.00 47.41 104 VAL A C 1
ATOM 855 O O . VAL A 1 104 ? 15.509 -10.040 3.016 1.00 47.41 104 VAL A O 1
ATOM 858 N N . LYS A 1 105 ? 16.612 -10.027 4.958 1.00 44.66 105 LYS A N 1
ATOM 859 C CA . LYS A 1 105 ? 16.273 -8.640 5.311 1.00 44.66 105 LYS A CA 1
ATOM 860 C C . LYS A 1 105 ? 17.013 -7.594 4.464 1.00 44.66 105 LYS A C 1
ATOM 862 O O . LYS A 1 105 ? 16.703 -6.415 4.614 1.00 44.66 105 LYS A O 1
ATOM 867 N N . LYS A 1 106 ? 17.977 -7.933 3.608 1.00 42.88 106 LYS A N 1
ATOM 868 C CA . LYS A 1 106 ? 18.522 -6.961 2.637 1.00 42.88 106 LYS A CA 1
ATOM 869 C C . LYS A 1 106 ? 17.721 -6.964 1.330 1.00 42.88 106 LYS A C 1
ATOM 871 O O . LYS A 1 106 ? 17.444 -5.892 0.801 1.00 42.88 106 LYS A O 1
ATOM 876 N 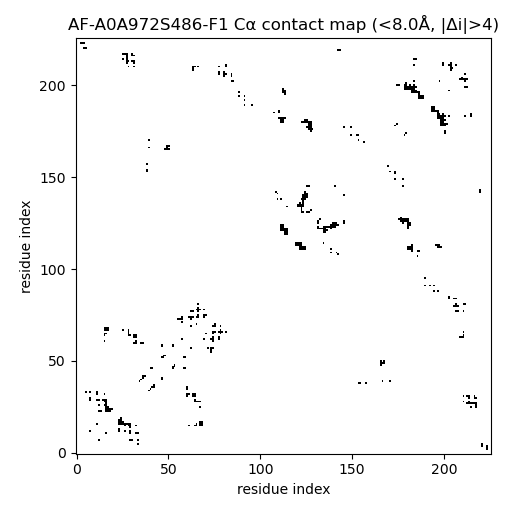N . SER A 1 107 ? 17.235 -8.133 0.912 1.00 56.72 107 SER A N 1
ATOM 877 C CA . SER A 1 107 ? 16.616 -8.362 -0.402 1.00 56.72 107 SER A CA 1
ATOM 878 C C . SER A 1 107 ? 15.290 -7.627 -0.643 1.00 56.72 107 SER A C 1
ATOM 880 O O . SER A 1 107 ? 14.977 -7.306 -1.783 1.00 56.72 107 SER A O 1
ATOM 882 N N . TYR A 1 108 ? 14.497 -7.325 0.391 1.00 58.94 108 TYR A N 1
ATOM 883 C CA . TYR A 1 108 ? 13.147 -6.772 0.179 1.00 58.94 108 TYR A CA 1
ATOM 884 C C . TYR A 1 108 ? 13.130 -5.315 -0.326 1.00 58.94 108 TYR A C 1
ATOM 886 O O . TYR A 1 108 ? 12.116 -4.863 -0.850 1.00 58.94 108 TYR A O 1
ATOM 894 N N . LYS A 1 109 ? 14.215 -4.547 -0.136 1.00 61.25 109 LYS A N 1
ATOM 895 C CA . LYS A 1 109 ? 14.284 -3.124 -0.542 1.00 61.25 109 LYS A CA 1
ATOM 896 C C . LYS A 1 109 ? 14.484 -2.939 -2.041 1.00 61.25 109 LYS A C 1
ATOM 898 O O . LYS A 1 109 ? 14.180 -1.875 -2.564 1.00 61.25 109 LYS A O 1
ATOM 903 N N . GLU A 1 110 ? 15.029 -3.964 -2.673 1.00 67.56 110 GLU A N 1
ATOM 904 C CA . GLU A 1 110 ? 15.434 -3.992 -4.076 1.00 67.56 110 GLU A CA 1
ATOM 905 C C . GLU A 1 110 ? 14.605 -5.021 -4.848 1.00 67.56 110 GLU A C 1
ATOM 907 O O . GLU A 1 110 ? 14.832 -5.255 -6.032 1.00 67.56 110 GLU A O 1
ATOM 912 N N . GLN A 1 111 ? 13.637 -5.657 -4.180 1.00 75.88 111 GLN A N 1
ATOM 913 C CA . GLN A 1 111 ? 12.801 -6.642 -4.825 1.00 75.88 111 GLN A CA 1
ATOM 914 C C . GLN A 1 111 ? 11.857 -5.966 -5.811 1.00 75.88 111 GLN A C 1
ATOM 916 O O . GLN A 1 111 ? 11.087 -5.067 -5.461 1.00 75.88 111 GLN A O 1
ATOM 921 N N . ARG A 1 112 ? 11.922 -6.473 -7.036 1.00 85.19 112 ARG A N 1
ATOM 922 C CA . ARG A 1 112 ? 11.112 -6.076 -8.176 1.00 85.19 112 ARG A CA 1
ATOM 923 C C . ARG A 1 112 ? 10.037 -7.123 -8.434 1.00 85.19 112 ARG A C 1
ATOM 925 O O . ARG A 1 112 ? 10.153 -8.265 -7.987 1.00 85.19 112 ARG A O 1
ATOM 932 N N . LEU A 1 113 ? 8.986 -6.705 -9.122 1.00 86.31 113 LEU A N 1
ATOM 933 C CA . LEU A 1 113 ? 7.924 -7.589 -9.570 1.00 86.31 113 LEU A CA 1
ATOM 934 C C . LEU A 1 113 ? 8.447 -8.487 -10.698 1.00 86.31 113 LEU A C 1
ATOM 936 O O . LEU A 1 113 ? 9.006 -7.979 -11.672 1.00 86.31 113 LEU A O 1
ATOM 940 N N . ASP A 1 114 ? 8.264 -9.799 -10.565 1.00 83.81 114 ASP A N 1
ATOM 941 C CA . ASP A 1 114 ? 8.659 -10.753 -11.601 1.00 83.81 114 ASP A CA 1
ATOM 942 C C . ASP A 1 114 ? 7.644 -10.748 -12.756 1.00 83.81 114 ASP A C 1
ATOM 944 O O . ASP A 1 114 ? 6.443 -10.525 -12.574 1.00 83.81 114 ASP A O 1
ATOM 948 N N . HIS A 1 115 ? 8.132 -11.001 -13.967 1.00 85.62 115 HIS A N 1
ATOM 949 C CA . HIS A 1 115 ? 7.305 -11.125 -15.154 1.00 85.62 115 HIS A CA 1
ATOM 950 C C . HIS A 1 115 ? 6.566 -12.466 -15.155 1.00 85.62 115 HIS A C 1
ATOM 952 O O . HIS A 1 115 ? 7.159 -13.519 -14.938 1.00 85.62 115 HIS A O 1
ATOM 958 N N . LEU A 1 116 ? 5.267 -12.442 -15.461 1.00 81.38 116 LEU A N 1
ATOM 959 C CA . LEU A 1 116 ? 4.419 -13.635 -15.371 1.00 81.38 116 LEU A CA 1
ATOM 960 C C . LEU A 1 116 ? 4.778 -14.715 -16.407 1.00 81.38 116 LEU A C 1
ATOM 962 O O . LEU A 1 116 ? 4.640 -15.901 -16.133 1.00 81.38 116 LEU A O 1
ATOM 966 N N . PHE A 1 117 ? 5.222 -14.301 -17.596 1.00 82.25 117 PHE A N 1
ATOM 967 C CA . PHE A 1 117 ? 5.450 -15.198 -18.739 1.00 82.25 117 PHE A CA 1
ATOM 968 C C . PHE A 1 117 ? 6.918 -15.351 -19.156 1.00 82.25 117 PHE A C 1
ATOM 970 O O . PHE A 1 117 ? 7.209 -16.113 -20.069 1.00 82.25 117 PHE A O 1
ATOM 977 N N . VAL A 1 118 ? 7.836 -14.591 -18.550 1.00 81.88 118 VAL A N 1
ATOM 978 C CA . VAL A 1 118 ? 9.238 -14.514 -18.989 1.00 81.88 118 VAL A CA 1
ATOM 979 C C . VAL A 1 118 ? 10.106 -14.745 -17.770 1.00 81.88 118 VAL A C 1
ATOM 981 O O . VAL A 1 118 ? 10.169 -13.903 -16.877 1.00 81.88 118 VAL A O 1
ATOM 984 N N . GLU A 1 119 ? 10.753 -15.904 -17.730 1.00 82.75 119 GLU A N 1
ATOM 985 C CA . GLU A 1 119 ? 11.625 -16.273 -16.624 1.00 82.75 119 GLU A CA 1
ATOM 986 C C . GLU A 1 119 ? 12.783 -15.275 -16.495 1.00 82.75 119 GLU A C 1
ATOM 988 O O . GLU A 1 119 ? 13.408 -14.885 -17.480 1.00 82.75 119 GLU A O 1
ATOM 993 N N . GLY A 1 120 ? 13.035 -14.811 -15.271 1.00 82.12 120 GLY A N 1
ATOM 994 C CA . GLY A 1 120 ? 14.065 -13.809 -14.984 1.00 82.12 120 GLY A CA 1
ATOM 995 C C . GLY A 1 120 ? 13.707 -12.373 -15.385 1.00 82.12 120 GLY A C 1
ATOM 996 O O . GLY A 1 120 ? 14.392 -11.453 -14.942 1.00 82.12 120 GLY A O 1
ATOM 997 N N . GLY A 1 121 ? 12.630 -12.155 -16.148 1.00 87.44 121 GLY A N 1
ATOM 998 C CA . GLY A 1 121 ? 12.137 -10.819 -16.473 1.00 87.44 121 GLY A CA 1
ATOM 999 C C . GLY A 1 121 ? 11.606 -10.113 -15.227 1.00 87.44 121 GLY A C 1
ATOM 1000 O O . GLY A 1 121 ? 10.852 -10.703 -14.454 1.00 87.44 121 GLY A O 1
ATOM 1001 N N . LYS A 1 122 ? 11.981 -8.846 -15.024 1.00 89.44 122 LYS A N 1
ATOM 1002 C CA . LYS A 1 122 ? 11.530 -8.036 -13.883 1.00 89.44 122 LYS A CA 1
ATOM 1003 C C . LYS A 1 122 ? 11.050 -6.671 -14.331 1.00 89.44 122 LYS A C 1
ATOM 1005 O O . LYS A 1 122 ? 11.648 -6.067 -15.218 1.00 89.44 122 LYS A O 1
ATOM 1010 N N . PHE A 1 123 ? 9.994 -6.173 -13.701 1.00 91.44 123 PHE A N 1
ATOM 1011 C CA . PHE A 1 123 ? 9.500 -4.821 -13.944 1.00 91.44 123 PHE A CA 1
ATOM 1012 C C . PHE A 1 123 ? 10.277 -3.790 -13.122 1.00 91.44 123 PHE A C 1
ATOM 1014 O O . PHE A 1 123 ? 10.659 -4.073 -11.978 1.00 91.44 123 PHE A O 1
ATOM 1021 N N . PRO A 1 124 ? 10.563 -2.600 -13.681 1.00 92.31 124 PRO A N 1
ATOM 1022 C CA . PRO A 1 124 ? 11.177 -1.516 -12.922 1.00 92.31 124 PRO A CA 1
ATOM 1023 C C . PRO A 1 124 ? 10.276 -1.142 -11.745 1.00 92.31 124 PRO A C 1
ATOM 1025 O O . PRO A 1 124 ? 9.049 -1.148 -11.856 1.00 92.31 124 PRO A O 1
ATOM 1028 N N . LEU A 1 125 ? 10.886 -0.827 -10.604 1.00 89.75 125 LEU A N 1
ATOM 1029 C CA . LEU A 1 125 ? 10.155 -0.330 -9.449 1.00 89.75 125 LEU A CA 1
ATOM 1030 C C . LEU A 1 125 ? 9.832 1.148 -9.676 1.00 89.75 125 LEU A C 1
ATOM 1032 O O . LEU A 1 125 ? 10.547 2.043 -9.213 1.00 89.75 125 LEU A O 1
ATOM 1036 N N . ASP A 1 126 ? 8.780 1.380 -10.452 1.00 92.69 126 ASP A N 1
ATOM 1037 C CA . ASP A 1 126 ? 8.385 2.696 -10.930 1.00 92.69 126 ASP A CA 1
ATOM 1038 C C . ASP A 1 126 ? 6.856 2.843 -11.035 1.00 92.69 126 ASP A C 1
ATOM 1040 O O . ASP A 1 126 ? 6.100 1.889 -10.827 1.00 92.69 126 ASP A O 1
ATOM 1044 N N . VAL A 1 127 ? 6.404 4.063 -11.314 1.00 94.38 127 VAL A N 1
ATOM 1045 C CA . VAL A 1 127 ? 5.011 4.373 -11.621 1.00 94.38 127 VAL A CA 1
ATOM 1046 C C . VAL A 1 127 ? 4.576 3.675 -12.907 1.00 94.38 127 VAL A C 1
ATOM 1048 O O . VAL A 1 127 ? 5.370 3.433 -13.820 1.00 94.38 127 VAL A O 1
ATOM 1051 N N . LEU A 1 128 ? 3.286 3.359 -12.982 1.00 93.62 128 LEU A N 1
ATOM 1052 C CA . LEU A 1 128 ? 2.675 2.799 -14.176 1.00 93.62 128 LEU A CA 1
ATOM 1053 C C . LEU A 1 128 ? 2.600 3.865 -15.278 1.00 93.62 128 LEU A C 1
ATOM 1055 O O . LEU A 1 128 ? 1.699 4.702 -15.286 1.00 93.62 128 LEU A O 1
ATOM 1059 N N . GLU A 1 129 ? 3.531 3.795 -16.224 1.00 93.00 129 GLU A N 1
ATOM 1060 C CA . GLU A 1 129 ? 3.624 4.678 -17.390 1.00 93.00 129 GLU A CA 1
ATOM 1061 C C . GLU A 1 129 ? 3.909 3.852 -18.654 1.00 93.00 129 GLU A C 1
ATOM 1063 O O . GLU A 1 129 ? 4.582 2.823 -18.554 1.00 93.00 129 GLU A O 1
ATOM 1068 N N . PRO A 1 130 ? 3.460 4.289 -19.851 1.00 93.12 130 PRO A N 1
ATOM 1069 C CA . PRO A 1 130 ? 3.678 3.558 -21.103 1.00 93.12 130 PRO A CA 1
ATOM 1070 C C . PRO A 1 130 ? 5.141 3.194 -21.389 1.00 93.12 130 PRO A C 1
ATOM 1072 O O . PRO A 1 130 ? 5.400 2.179 -22.027 1.00 93.12 130 PRO A O 1
ATOM 1075 N N . SER A 1 131 ? 6.100 3.988 -20.907 1.00 90.75 131 SER A N 1
ATOM 1076 C CA . SER A 1 131 ? 7.535 3.725 -21.073 1.00 90.75 131 SER A CA 1
ATOM 1077 C C . SER A 1 131 ? 8.042 2.531 -20.260 1.00 90.75 131 SER A C 1
ATOM 1079 O O . SER A 1 131 ? 9.072 1.958 -20.604 1.00 90.75 131 SER A O 1
ATOM 1081 N N . ASN A 1 132 ? 7.324 2.144 -19.201 1.00 91.94 132 ASN A N 1
ATOM 1082 C CA . ASN A 1 132 ? 7.810 1.234 -18.162 1.00 91.94 132 ASN A CA 1
ATOM 1083 C C . ASN A 1 132 ? 6.942 -0.032 -18.031 1.00 91.94 132 ASN A C 1
ATOM 1085 O O . ASN A 1 132 ? 7.069 -0.781 -17.063 1.00 91.94 132 ASN A O 1
ATOM 1089 N N . ILE A 1 133 ? 6.051 -0.284 -18.999 1.00 90.88 133 ILE A N 1
ATOM 1090 C CA . ILE A 1 133 ? 5.136 -1.441 -19.005 1.00 90.88 133 ILE A CA 1
ATOM 1091 C C . ILE A 1 133 ? 5.804 -2.764 -19.395 1.00 90.88 133 ILE A C 1
ATOM 1093 O O . ILE A 1 133 ? 5.139 -3.795 -19.395 1.00 90.88 133 ILE A O 1
ATOM 1097 N N . PHE A 1 134 ? 7.088 -2.746 -19.757 1.00 91.81 134 PHE A N 1
ATOM 1098 C CA . PHE A 1 134 ? 7.850 -3.934 -20.130 1.00 91.81 134 PHE A CA 1
ATOM 1099 C C . PHE A 1 134 ? 8.922 -4.243 -19.086 1.00 91.81 134 PHE A C 1
ATOM 1101 O O . PHE A 1 134 ? 9.440 -3.349 -18.416 1.00 91.81 134 PHE A O 1
ATOM 1108 N N . ALA A 1 135 ? 9.258 -5.527 -18.959 1.00 91.75 135 ALA A N 1
ATOM 1109 C CA . ALA A 1 135 ? 10.376 -5.950 -18.132 1.00 91.75 135 ALA A CA 1
ATOM 1110 C C . ALA A 1 135 ? 11.695 -5.365 -18.662 1.00 91.75 135 ALA A C 1
ATOM 1112 O O . ALA A 1 135 ? 11.903 -5.267 -19.872 1.00 91.75 135 ALA A O 1
ATOM 1113 N N . SER A 1 136 ? 12.585 -4.989 -17.750 1.00 91.69 136 SER A N 1
ATOM 1114 C CA . SER A 1 136 ? 13.868 -4.363 -18.071 1.00 91.69 136 SER A CA 1
ATOM 1115 C C . SER A 1 136 ? 14.904 -4.631 -16.978 1.00 91.69 136 SER A C 1
ATOM 1117 O O . SER A 1 136 ? 14.564 -5.044 -15.869 1.00 91.69 136 SER A O 1
ATOM 1119 N N . ASP A 1 137 ? 16.177 -4.354 -17.244 1.00 89.94 137 ASP A N 1
ATOM 1120 C CA . ASP A 1 137 ? 17.214 -4.393 -16.202 1.00 89.94 137 ASP A CA 1
ATOM 1121 C C . ASP A 1 137 ? 17.233 -3.126 -15.335 1.00 89.94 137 ASP A C 1
ATOM 1123 O O . ASP A 1 137 ? 17.845 -3.118 -14.267 1.00 89.94 137 ASP A O 1
ATOM 1127 N N . ASP A 1 138 ? 16.516 -2.077 -15.749 1.00 91.19 138 ASP A N 1
ATOM 1128 C CA . ASP A 1 138 ? 16.402 -0.830 -14.998 1.00 91.19 138 ASP A CA 1
ATOM 1129 C C . ASP A 1 138 ? 15.698 -1.076 -13.650 1.00 91.19 138 ASP A C 1
ATOM 1131 O O . ASP A 1 138 ? 14.541 -1.514 -13.624 1.00 91.19 138 ASP A O 1
ATOM 1135 N N . PRO A 1 139 ? 16.353 -0.808 -12.504 1.00 87.81 139 PRO A N 1
ATOM 1136 C CA . PRO A 1 139 ? 15.722 -0.957 -11.199 1.00 87.81 139 PRO A CA 1
ATOM 1137 C C . PRO A 1 139 ? 14.538 -0.001 -10.982 1.00 87.81 139 PRO A C 1
ATOM 1139 O O . PRO A 1 139 ? 13.694 -0.294 -10.133 1.00 87.81 139 PRO A O 1
ATOM 1142 N N . GLY A 1 140 ? 14.439 1.093 -11.741 1.00 90.19 140 GLY A N 1
ATOM 1143 C CA . GLY A 1 140 ? 13.435 2.140 -11.576 1.00 90.19 140 GLY A CA 1
ATOM 1144 C C . GLY A 1 140 ? 13.776 3.133 -10.460 1.00 90.19 140 GLY A C 1
ATOM 1145 O O . GLY A 1 140 ? 14.838 3.087 -9.835 1.00 90.19 140 GLY A O 1
ATOM 1146 N N . ARG A 1 141 ? 12.842 4.053 -10.187 1.00 89.31 141 ARG A N 1
ATOM 1147 C CA . ARG A 1 141 ? 13.018 5.156 -9.214 1.00 89.31 141 ARG A CA 1
ATOM 1148 C C . ARG A 1 141 ? 13.075 4.673 -7.766 1.00 89.31 141 ARG A C 1
ATOM 1150 O O . ARG A 1 141 ? 13.643 5.333 -6.894 1.00 89.31 141 ARG A O 1
ATOM 1157 N N . GLY A 1 142 ? 12.495 3.508 -7.504 1.00 86.69 142 GLY A N 1
ATOM 1158 C CA . GLY A 1 142 ? 12.510 2.882 -6.199 1.00 86.69 142 GLY A CA 1
ATOM 1159 C C . GLY A 1 142 ? 11.498 3.469 -5.218 1.00 86.69 142 GLY A C 1
ATOM 1160 O O . GLY A 1 142 ? 10.896 4.524 -5.397 1.00 86.69 142 GLY A O 1
ATOM 1161 N N . TYR A 1 143 ? 11.341 2.760 -4.107 1.00 83.38 143 TYR A N 1
ATOM 1162 C CA . TYR A 1 143 ? 10.311 3.001 -3.099 1.00 83.38 143 TYR A CA 1
ATOM 1163 C C . TYR A 1 143 ? 10.248 4.428 -2.530 1.00 83.38 143 TYR A C 1
ATOM 1165 O O . TYR A 1 143 ? 9.158 4.908 -2.230 1.00 83.38 143 TYR A O 1
ATOM 1173 N N . GLY A 1 144 ? 11.392 5.094 -2.351 1.00 83.81 144 GLY A N 1
ATOM 1174 C CA . GLY A 1 144 ? 11.444 6.432 -1.751 1.00 83.81 144 GLY A CA 1
ATOM 1175 C C . GLY A 1 144 ? 10.860 7.521 -2.651 1.00 83.81 144 GLY A C 1
ATOM 1176 O O . GLY A 1 144 ? 10.087 8.350 -2.175 1.00 83.81 144 GLY A O 1
ATOM 1177 N N . GLU A 1 145 ? 11.192 7.488 -3.941 1.00 88.69 145 GLU A N 1
ATOM 1178 C CA . GLU A 1 145 ? 10.655 8.435 -4.924 1.00 88.69 145 GLU A CA 1
ATOM 1179 C C . GLU A 1 145 ? 9.183 8.137 -5.227 1.00 88.69 145 GLU A C 1
ATOM 1181 O O . GLU A 1 145 ? 8.376 9.063 -5.280 1.00 88.69 145 GLU A O 1
ATOM 1186 N N . LEU A 1 146 ? 8.803 6.853 -5.295 1.00 89.62 146 LEU A N 1
ATOM 1187 C CA . LEU A 1 146 ? 7.397 6.451 -5.400 1.00 89.62 146 LEU A CA 1
ATOM 1188 C C . LEU A 1 146 ? 6.557 7.011 -4.242 1.00 89.62 146 LEU A C 1
ATOM 1190 O O . LEU A 1 146 ? 5.465 7.524 -4.472 1.00 89.62 146 LEU A O 1
ATOM 1194 N N . TRP A 1 147 ? 7.071 6.979 -3.001 1.00 86.94 147 TRP A N 1
ATOM 1195 C CA . TRP A 1 147 ? 6.364 7.591 -1.867 1.00 86.94 147 TRP A CA 1
ATOM 1196 C C . TRP A 1 147 ? 6.153 9.079 -2.054 1.00 86.94 147 TRP A C 1
ATOM 1198 O O . TRP A 1 147 ? 5.099 9.626 -1.736 1.00 86.94 147 TRP A O 1
ATOM 1208 N N . LYS A 1 148 ? 7.236 9.745 -2.448 1.00 88.62 148 LYS A N 1
ATOM 1209 C CA . LYS A 1 148 ? 7.289 11.190 -2.520 1.00 88.62 148 LYS A CA 1
ATOM 1210 C C . LYS A 1 148 ? 6.252 11.669 -3.529 1.00 88.62 148 LYS A C 1
ATOM 1212 O O . LYS A 1 148 ? 5.425 12.491 -3.151 1.00 88.62 148 LYS A O 1
ATOM 1217 N N . GLY A 1 149 ? 6.229 11.058 -4.715 1.00 91.44 149 GLY A N 1
ATOM 1218 C CA . GLY A 1 149 ? 5.208 11.319 -5.726 1.00 91.44 149 GLY A CA 1
ATOM 1219 C C . GLY A 1 149 ? 3.797 11.036 -5.210 1.00 91.44 149 GLY A C 1
ATOM 1220 O O . GLY A 1 149 ? 2.941 11.907 -5.293 1.00 91.44 149 GLY A O 1
ATOM 1221 N N . PHE A 1 150 ? 3.568 9.879 -4.577 1.00 89.94 150 PHE A N 1
ATOM 1222 C CA . PHE A 1 150 ? 2.249 9.555 -4.023 1.00 89.94 150 PHE A CA 1
ATOM 1223 C C . PHE A 1 150 ? 1.767 10.611 -3.014 1.00 89.94 150 PHE A C 1
ATOM 1225 O O . PHE A 1 150 ? 0.613 11.023 -3.060 1.00 89.94 150 PHE A O 1
ATOM 1232 N N . LYS A 1 151 ? 2.643 11.078 -2.110 1.00 87.44 151 LYS A N 1
ATOM 1233 C CA . LYS A 1 151 ? 2.310 12.133 -1.137 1.00 87.44 151 LYS A CA 1
ATOM 1234 C C . LYS A 1 151 ? 2.024 13.479 -1.787 1.00 87.44 151 LYS A C 1
ATOM 1236 O O . LYS A 1 151 ? 1.211 14.234 -1.264 1.00 87.44 151 LYS A O 1
ATOM 1241 N N . GLU A 1 152 ? 2.759 13.819 -2.835 1.00 90.56 152 GLU A N 1
ATOM 1242 C CA . GLU A 1 152 ? 2.561 15.067 -3.568 1.00 90.56 152 GLU A CA 1
ATOM 1243 C C . GLU A 1 152 ? 1.196 15.038 -4.268 1.00 90.56 152 GLU A C 1
ATOM 1245 O O . GLU A 1 152 ? 0.384 15.930 -4.032 1.00 90.56 152 GLU A O 1
ATOM 1250 N N . GLU A 1 153 ? 0.883 13.958 -4.988 1.00 90.62 153 GLU A N 1
ATOM 1251 C CA . GLU A 1 153 ? -0.377 13.836 -5.732 1.00 90.62 153 GLU A CA 1
ATOM 1252 C C . GLU A 1 153 ? -1.602 13.667 -4.825 1.00 90.62 153 GLU A C 1
ATOM 1254 O O . GLU A 1 153 ? -2.646 14.256 -5.096 1.00 90.62 153 GLU A O 1
ATOM 1259 N N . ILE A 1 154 ? -1.503 12.932 -3.708 1.00 84.94 154 ILE A N 1
ATOM 1260 C CA . ILE A 1 154 ? -2.638 12.820 -2.776 1.00 84.94 154 ILE A CA 1
ATOM 1261 C C . ILE A 1 154 ? -2.955 14.162 -2.099 1.00 84.94 154 ILE A C 1
ATOM 1263 O O . ILE A 1 154 ? -4.123 14.489 -1.915 1.00 84.94 154 ILE A O 1
ATOM 1267 N N . ARG A 1 155 ? -1.935 14.980 -1.796 1.00 84.44 155 ARG A N 1
ATOM 1268 C CA . ARG A 1 155 ? -2.123 16.341 -1.260 1.00 84.44 155 ARG A CA 1
ATOM 1269 C C . ARG A 1 155 ? -2.703 17.286 -2.304 1.00 84.44 155 ARG A C 1
ATOM 1271 O O . ARG A 1 155 ? -3.532 18.125 -1.966 1.00 84.44 155 ARG A O 1
ATOM 1278 N N . GLU A 1 156 ? -2.275 17.161 -3.556 1.00 87.06 156 GLU A N 1
ATOM 1279 C CA . GLU A 1 156 ? -2.855 17.919 -4.664 1.00 87.06 156 GLU A CA 1
ATOM 1280 C C . GLU A 1 156 ? -4.338 17.575 -4.833 1.00 87.06 156 GLU A C 1
ATOM 1282 O O . GLU A 1 156 ? -5.174 18.475 -4.903 1.00 87.06 156 GLU A O 1
ATOM 1287 N N . ILE A 1 157 ? -4.689 16.288 -4.798 1.00 81.94 157 ILE A N 1
ATOM 1288 C CA . ILE A 1 157 ? -6.080 15.817 -4.817 1.00 81.94 157 ILE A CA 1
ATOM 1289 C C . ILE A 1 157 ? -6.883 16.402 -3.649 1.00 81.94 157 ILE A C 1
ATOM 1291 O O . ILE A 1 157 ? -8.007 16.859 -3.851 1.00 81.94 157 ILE A O 1
ATOM 1295 N N . GLU A 1 158 ? -6.322 16.436 -2.437 1.00 76.38 158 GLU A N 1
ATOM 1296 C CA . GLU A 1 158 ? -6.986 17.043 -1.276 1.00 76.38 158 GLU A CA 1
ATOM 1297 C C . GLU A 1 158 ? -7.252 18.543 -1.440 1.00 76.38 158 GLU A C 1
ATOM 1299 O O . GLU A 1 158 ? -8.265 19.027 -0.938 1.00 76.38 158 GLU A O 1
ATOM 1304 N N . GLN A 1 159 ? -6.361 19.269 -2.117 1.00 80.50 159 GLN A N 1
ATOM 1305 C CA . GLN A 1 159 ? -6.482 20.713 -2.337 1.00 80.50 159 GLN A CA 1
ATOM 1306 C C . GLN A 1 159 ? -7.387 21.068 -3.521 1.00 80.50 159 GLN A C 1
ATOM 1308 O O . GLN A 1 159 ? -7.974 22.150 -3.540 1.00 80.50 159 GLN A O 1
ATOM 1313 N N . THR A 1 160 ? -7.473 20.189 -4.520 1.00 80.94 160 THR A N 1
ATOM 1314 C CA . THR A 1 160 ? -8.151 20.462 -5.797 1.00 80.94 160 THR A CA 1
ATOM 1315 C C . THR A 1 160 ? -9.561 19.891 -5.863 1.00 80.94 160 THR A C 1
ATOM 1317 O O . THR A 1 160 ? -10.443 20.535 -6.437 1.00 80.94 160 THR A O 1
ATOM 1320 N N . LEU A 1 161 ? -9.808 18.708 -5.290 1.00 74.06 161 LEU A N 1
ATOM 1321 C CA . LEU A 1 161 ? -11.135 18.104 -5.328 1.00 74.06 161 LEU A CA 1
ATOM 1322 C C . LEU A 1 161 ? -12.062 18.754 -4.293 1.00 74.06 161 LEU A C 1
ATOM 1324 O O . LEU A 1 161 ? -11.711 18.825 -3.112 1.00 74.06 161 LEU A O 1
ATOM 1328 N N . PRO A 1 162 ? -13.278 19.169 -4.698 1.00 72.50 162 PRO A N 1
ATOM 1329 C CA . PRO A 1 162 ? -14.279 19.655 -3.761 1.00 72.50 162 PRO A CA 1
ATOM 1330 C C . PRO A 1 162 ? -14.576 18.630 -2.660 1.00 72.50 162 PRO A C 1
ATOM 1332 O O . PRO A 1 162 ? -14.661 17.433 -2.926 1.00 72.50 162 PRO A O 1
ATOM 1335 N N . GLU A 1 163 ? -14.845 19.103 -1.441 1.00 66.62 163 GLU A N 1
ATOM 1336 C CA . GLU A 1 163 ? -15.115 18.248 -0.268 1.00 66.62 163 GLU A CA 1
ATOM 1337 C C . GLU A 1 163 ? -16.259 17.233 -0.454 1.00 66.62 163 GLU A C 1
ATOM 1339 O O . GLU A 1 163 ? -16.336 16.248 0.277 1.00 66.62 163 GLU A O 1
ATOM 1344 N N . HIS A 1 164 ? -17.180 17.485 -1.387 1.00 66.19 164 HIS A N 1
ATOM 1345 C CA . HIS A 1 164 ? -18.337 16.627 -1.649 1.00 66.19 164 HIS A CA 1
ATOM 1346 C C . HIS A 1 164 ? -18.053 15.494 -2.646 1.00 66.19 164 HIS A C 1
ATOM 1348 O O . HIS A 1 164 ? -18.927 14.660 -2.873 1.00 66.19 164 HIS A O 1
ATOM 1354 N N . ILE A 1 165 ? -16.867 15.466 -3.259 1.00 68.12 165 ILE A N 1
ATOM 1355 C CA . ILE A 1 165 ? -16.475 14.411 -4.192 1.00 68.12 165 ILE A CA 1
ATOM 1356 C C . ILE A 1 165 ? -15.897 13.233 -3.411 1.00 68.12 165 ILE A C 1
ATOM 1358 O O . ILE A 1 165 ? -15.022 13.394 -2.559 1.00 68.12 165 ILE A O 1
ATOM 1362 N N . ASN A 1 166 ? -16.380 12.032 -3.730 1.00 67.62 166 ASN A N 1
ATOM 1363 C CA . ASN A 1 166 ? -15.822 10.798 -3.203 1.00 67.62 166 ASN A CA 1
ATOM 1364 C C . ASN A 1 166 ? -14.355 10.663 -3.637 1.00 67.62 166 ASN A C 1
ATOM 1366 O O . ASN A 1 166 ? -14.047 10.579 -4.824 1.00 67.62 166 ASN A O 1
ATOM 1370 N N . LYS A 1 167 ? -13.448 10.609 -2.663 1.00 72.06 167 LYS A N 1
ATOM 1371 C CA . LYS A 1 167 ? -12.006 10.483 -2.907 1.00 72.06 167 LYS A CA 1
ATOM 1372 C C . LYS A 1 167 ? -11.561 9.034 -3.145 1.00 72.06 167 LYS A C 1
ATOM 1374 O O . LYS A 1 167 ? -10.382 8.814 -3.405 1.00 72.06 167 LYS A O 1
ATOM 1379 N N . ALA A 1 168 ? -12.468 8.054 -3.072 1.00 71.81 168 ALA A N 1
ATOM 1380 C CA . ALA A 1 168 ? -12.150 6.643 -3.289 1.00 71.81 168 ALA A CA 1
ATOM 1381 C C . ALA A 1 168 ? -11.602 6.381 -4.697 1.00 71.81 168 ALA A C 1
ATOM 1383 O O . ALA A 1 168 ? -10.576 5.723 -4.813 1.00 71.81 168 ALA A O 1
ATOM 1384 N N . ASP A 1 169 ? -12.211 6.956 -5.737 1.00 75.50 169 ASP A N 1
ATOM 1385 C CA . ASP A 1 169 ? -11.767 6.765 -7.126 1.00 75.50 169 ASP A CA 1
ATOM 1386 C C . ASP A 1 169 ? -10.390 7.404 -7.363 1.00 75.50 169 ASP A C 1
ATOM 1388 O O . ASP A 1 169 ? -9.526 6.848 -8.042 1.00 75.50 169 ASP A O 1
ATOM 1392 N N . ALA A 1 170 ? -10.150 8.565 -6.744 1.00 80.69 170 ALA A N 1
ATOM 1393 C CA . ALA A 1 170 ? -8.857 9.239 -6.787 1.00 80.69 170 ALA A CA 1
ATOM 1394 C C . ALA A 1 170 ? -7.780 8.423 -6.055 1.00 80.69 170 ALA A C 1
ATOM 1396 O O . ALA A 1 170 ? -6.676 8.242 -6.569 1.00 80.69 170 ALA A O 1
ATOM 1397 N N . LEU A 1 171 ? -8.113 7.870 -4.885 1.00 79.25 171 LEU A N 1
ATOM 1398 C CA . LEU A 1 171 ? -7.235 6.954 -4.169 1.00 79.25 171 LEU A CA 1
ATOM 1399 C C . LEU A 1 171 ? -6.971 5.698 -5.004 1.00 79.25 171 LEU A C 1
ATOM 1401 O O . LEU A 1 171 ? -5.816 5.316 -5.149 1.00 79.25 171 LEU A O 1
ATOM 1405 N N . GLU A 1 172 ? -7.992 5.080 -5.595 1.00 82.19 172 GLU A N 1
ATOM 1406 C CA . GLU A 1 172 ? -7.835 3.908 -6.457 1.00 82.19 172 GLU A CA 1
ATOM 1407 C C . GLU A 1 172 ? -6.888 4.200 -7.625 1.00 82.19 172 GLU A C 1
ATOM 1409 O O . GLU A 1 172 ? -5.969 3.418 -7.884 1.00 82.19 172 GLU A O 1
ATOM 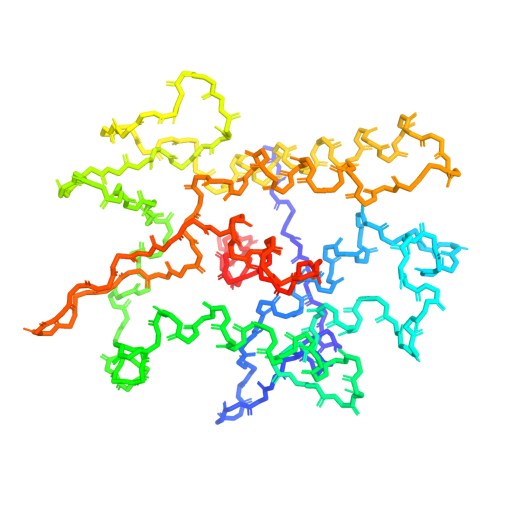1414 N N . TYR A 1 173 ? -7.049 5.352 -8.281 1.00 87.06 173 TYR A N 1
ATOM 1415 C CA . TYR A 1 173 ? -6.147 5.801 -9.335 1.00 87.06 173 TYR A CA 1
ATOM 1416 C C . TYR A 1 173 ? -4.700 5.921 -8.842 1.00 87.06 173 TYR A C 1
ATOM 1418 O O . TYR A 1 173 ? -3.792 5.386 -9.484 1.00 87.06 173 TYR A O 1
ATOM 1426 N N . LEU A 1 174 ? -4.468 6.557 -7.689 1.00 88.56 174 LEU A N 1
ATOM 1427 C CA . LEU A 1 174 ? -3.125 6.664 -7.114 1.00 88.56 174 LEU A CA 1
ATOM 1428 C C . LEU A 1 174 ? -2.547 5.286 -6.776 1.00 88.56 174 LEU A C 1
ATOM 1430 O O . LEU A 1 174 ? -1.393 5.001 -7.091 1.00 88.56 174 LEU A O 1
ATOM 1434 N N . LEU A 1 175 ? -3.341 4.396 -6.183 1.00 87.62 175 LEU A N 1
ATOM 1435 C CA . LEU A 1 175 ? -2.910 3.033 -5.876 1.00 87.62 175 LEU A CA 1
ATOM 1436 C C . LEU A 1 175 ? -2.559 2.261 -7.147 1.00 87.62 175 LEU A C 1
ATOM 1438 O O . LEU A 1 175 ? -1.537 1.579 -7.197 1.00 87.62 175 LEU A O 1
ATOM 1442 N N . LYS A 1 176 ? -3.344 2.417 -8.211 1.00 89.25 176 LYS A N 1
ATOM 1443 C CA . LYS A 1 176 ? -3.037 1.834 -9.516 1.00 89.25 176 LYS A CA 1
ATOM 1444 C C . LYS A 1 176 ? -1.729 2.385 -10.070 1.00 89.25 176 LYS A C 1
ATOM 1446 O O . LYS A 1 176 ? -0.854 1.608 -10.453 1.00 89.25 176 LYS A O 1
ATOM 1451 N N . LYS A 1 177 ? -1.569 3.706 -10.083 1.00 92.75 177 LYS A N 1
ATOM 1452 C CA . LYS A 1 177 ? -0.389 4.382 -10.629 1.00 92.75 177 LYS A CA 1
ATOM 1453 C C . LYS A 1 177 ? 0.888 3.999 -9.889 1.00 92.75 177 LYS A C 1
ATOM 1455 O O . LYS A 1 177 ? 1.875 3.651 -10.528 1.00 92.75 177 LYS A O 1
ATOM 1460 N N . TYR A 1 178 ? 0.870 4.034 -8.561 1.00 91.62 178 TYR A N 1
ATOM 1461 C CA . TYR A 1 178 ? 2.073 3.845 -7.750 1.00 91.62 178 TYR A CA 1
ATOM 1462 C C . TYR A 1 178 ? 2.349 2.390 -7.382 1.00 91.62 178 TYR A C 1
ATOM 1464 O O . TYR A 1 178 ? 3.494 2.069 -7.078 1.00 91.62 178 TYR A O 1
ATOM 1472 N N . CYS A 1 179 ? 1.344 1.509 -7.405 1.00 89.69 179 CYS A N 1
ATOM 1473 C CA . CYS A 1 179 ? 1.486 0.148 -6.889 1.00 89.69 179 CYS A CA 1
ATOM 1474 C C . CYS A 1 179 ? 1.366 -0.959 -7.949 1.00 89.69 179 CYS A C 1
ATOM 1476 O O . CYS A 1 179 ? 1.607 -2.119 -7.631 1.00 89.69 179 CYS A O 1
ATOM 1478 N N . SER A 1 180 ? 1.060 -0.667 -9.217 1.00 89.06 180 SER A N 1
ATOM 1479 C CA . SER A 1 180 ? 0.911 -1.735 -10.230 1.00 89.06 180 SER A CA 1
ATOM 1480 C C . SER A 1 180 ? 2.195 -2.514 -10.528 1.00 89.06 180 SER A C 1
ATOM 1482 O O . SER A 1 180 ? 2.112 -3.701 -10.823 1.00 89.06 180 SER A O 1
ATOM 1484 N N . LEU A 1 181 ? 3.368 -1.883 -10.427 1.00 89.62 181 LEU A N 1
ATOM 1485 C CA . LEU A 1 181 ? 4.668 -2.527 -10.675 1.00 89.62 181 LEU A CA 1
ATOM 1486 C C . LEU A 1 181 ? 5.384 -2.948 -9.378 1.00 89.62 181 LEU A C 1
ATOM 1488 O O . LEU A 1 181 ? 6.555 -3.327 -9.390 1.00 89.62 181 LEU A O 1
ATOM 1492 N N . MET A 1 182 ? 4.681 -2.895 -8.242 1.00 86.69 182 MET A N 1
ATOM 1493 C CA . MET A 1 182 ? 5.204 -3.303 -6.939 1.00 86.69 182 MET A CA 1
ATOM 1494 C C . MET A 1 182 ? 4.801 -4.754 -6.628 1.00 86.69 182 MET A C 1
ATOM 1496 O O . MET A 1 182 ? 3.637 -5.118 -6.821 1.00 86.69 182 MET A O 1
ATOM 1500 N N . PRO A 1 183 ? 5.710 -5.590 -6.100 1.00 80.69 183 PRO A N 1
ATOM 1501 C CA . PRO A 1 183 ? 5.358 -6.936 -5.659 1.00 80.69 183 PRO A CA 1
ATOM 1502 C C . PRO A 1 183 ? 4.468 -6.912 -4.396 1.00 80.69 183 PRO A C 1
ATOM 1504 O O . PRO A 1 183 ? 4.725 -6.154 -3.458 1.00 80.69 183 PRO A O 1
ATOM 1507 N N . SER A 1 184 ? 3.437 -7.764 -4.354 1.00 73.94 184 SER A N 1
ATOM 1508 C CA . SER A 1 184 ? 2.507 -7.972 -3.220 1.00 73.94 184 SER A CA 1
ATOM 1509 C C . SER A 1 184 ? 3.200 -8.564 -1.993 1.00 73.94 184 SER A C 1
ATOM 1511 O O . SER A 1 184 ? 2.912 -8.217 -0.842 1.00 73.94 184 SER A O 1
ATOM 1513 N N . ALA A 1 185 ? 4.146 -9.457 -2.257 1.00 65.88 185 ALA A N 1
ATOM 1514 C CA . ALA A 1 185 ? 4.901 -10.197 -1.275 1.00 65.88 185 ALA A CA 1
ATOM 1515 C C . ALA A 1 185 ? 6.369 -10.251 -1.671 1.00 65.88 185 ALA A C 1
ATOM 1517 O O . ALA A 1 185 ? 6.766 -10.041 -2.816 1.00 65.88 185 ALA A O 1
ATOM 1518 N N . THR A 1 186 ? 7.205 -10.550 -0.691 1.00 61.62 186 THR A N 1
ATOM 1519 C CA . THR A 1 186 ? 8.614 -10.776 -0.950 1.00 61.62 186 THR A CA 1
ATOM 1520 C C . THR A 1 186 ? 8.834 -12.201 -1.468 1.00 61.62 186 THR A C 1
ATOM 1522 O O . THR A 1 186 ? 8.303 -13.138 -0.878 1.00 61.62 186 THR A O 1
ATOM 1525 N N . SER A 1 187 ? 9.559 -12.359 -2.575 1.00 53.06 187 SER A N 1
ATOM 1526 C CA . SER A 1 187 ? 9.874 -13.640 -3.215 1.00 53.06 187 SER A CA 1
ATOM 1527 C C . SER A 1 187 ? 11.093 -14.274 -2.570 1.00 53.06 187 SER A C 1
ATOM 1529 O O . SER A 1 187 ? 12.076 -13.572 -2.314 1.00 53.06 187 SER A O 1
ATOM 1531 N N . PHE A 1 188 ? 11.084 -15.594 -2.393 1.00 51.62 188 PHE A N 1
ATOM 1532 C CA . PHE A 1 188 ? 12.214 -16.319 -1.816 1.00 51.62 188 PHE A CA 1
ATOM 1533 C C . PHE A 1 188 ? 12.484 -17.622 -2.557 1.00 51.62 188 PHE A C 1
ATOM 1535 O O . PHE A 1 188 ? 11.577 -18.249 -3.105 1.00 51.62 188 PHE A O 1
ATOM 1542 N N . LYS A 1 189 ? 13.756 -18.025 -2.552 1.00 40.94 189 LYS A N 1
ATOM 1543 C CA . LYS A 1 189 ? 14.179 -19.367 -2.943 1.00 40.94 189 LYS A CA 1
ATOM 1544 C C . LYS A 1 189 ? 14.115 -20.253 -1.700 1.00 40.94 189 LYS A C 1
ATOM 1546 O O . LYS A 1 189 ? 14.959 -20.114 -0.821 1.00 40.94 189 LYS A O 1
ATOM 1551 N N . SER A 1 190 ? 13.119 -21.133 -1.625 1.00 37.16 190 SER A N 1
ATOM 1552 C CA . SER A 1 190 ? 13.212 -22.343 -0.799 1.00 37.16 190 SER A CA 1
ATOM 1553 C C . SER A 1 190 ? 13.834 -23.450 -1.651 1.00 37.16 190 SER A C 1
ATOM 1555 O O . SER A 1 190 ? 13.710 -23.414 -2.878 1.00 37.16 190 SER A O 1
ATOM 1557 N N . ALA A 1 191 ? 14.496 -24.423 -1.020 1.00 38.97 191 ALA A N 1
ATOM 1558 C CA . ALA A 1 191 ? 15.294 -25.470 -1.663 1.00 38.97 191 ALA A CA 1
ATOM 1559 C C . ALA A 1 191 ? 14.578 -26.238 -2.797 1.00 38.97 191 ALA A C 1
ATOM 1561 O O . ALA A 1 191 ? 15.262 -26.846 -3.610 1.00 38.97 191 ALA A O 1
ATOM 1562 N N . ASN A 1 192 ? 13.241 -26.177 -2.892 1.00 36.38 192 ASN A N 1
ATOM 1563 C CA . ASN A 1 192 ? 12.466 -26.859 -3.932 1.00 36.38 192 ASN A CA 1
ATOM 1564 C C . ASN A 1 192 ? 11.415 -26.012 -4.681 1.00 36.38 192 ASN A C 1
ATOM 1566 O O . ASN A 1 192 ? 10.781 -26.551 -5.586 1.00 36.38 192 ASN A O 1
ATOM 1570 N N . LYS A 1 193 ? 11.198 -24.722 -4.364 1.00 42.78 193 LYS A N 1
ATOM 1571 C CA . LYS A 1 193 ? 10.209 -23.871 -5.070 1.00 42.78 193 LYS A CA 1
ATOM 1572 C C . LYS A 1 193 ? 10.582 -22.383 -5.027 1.00 42.78 193 LYS A C 1
ATOM 1574 O O . LYS A 1 193 ? 10.920 -21.845 -3.972 1.00 42.78 193 LYS A O 1
ATOM 1579 N N . THR A 1 194 ? 10.457 -21.704 -6.168 1.00 49.50 194 THR A N 1
ATOM 1580 C CA . THR A 1 194 ? 10.445 -20.236 -6.278 1.00 49.50 194 THR A CA 1
ATOM 1581 C C . THR A 1 194 ? 9.006 -19.750 -6.377 1.00 49.50 194 THR A C 1
ATOM 1583 O O . THR A 1 194 ? 8.341 -19.995 -7.381 1.00 49.50 194 THR A O 1
ATOM 1586 N N . ALA A 1 195 ? 8.523 -19.048 -5.354 1.00 53.53 195 ALA A N 1
ATOM 1587 C CA . ALA A 1 195 ? 7.265 -18.318 -5.457 1.00 53.53 195 ALA A CA 1
ATOM 1588 C C . ALA A 1 195 ? 7.537 -16.956 -6.114 1.00 53.53 195 ALA A C 1
ATOM 1590 O O . ALA A 1 195 ? 8.191 -16.099 -5.513 1.00 53.53 195 ALA A O 1
ATOM 1591 N N . SER A 1 196 ? 7.060 -16.770 -7.348 1.00 58.50 196 SER A N 1
ATOM 1592 C CA . SER A 1 196 ? 7.082 -15.470 -8.024 1.00 58.50 196 SER A CA 1
ATOM 1593 C C . SER A 1 196 ? 6.023 -14.558 -7.389 1.00 58.50 196 SER A C 1
ATOM 1595 O O . SER A 1 196 ? 4.851 -14.948 -7.323 1.00 58.50 196 SER A O 1
ATOM 1597 N N . PRO A 1 197 ? 6.387 -13.359 -6.920 1.00 62.16 197 PRO A N 1
ATOM 1598 C CA . PRO A 1 197 ? 5.462 -12.453 -6.267 1.00 62.16 197 PRO A CA 1
ATOM 1599 C C . PRO A 1 197 ? 4.522 -11.849 -7.315 1.00 62.16 197 PRO A C 1
ATOM 1601 O O . PRO A 1 197 ? 4.960 -11.457 -8.397 1.00 62.16 197 PRO A O 1
ATOM 1604 N N . LYS A 1 198 ? 3.226 -11.766 -7.006 1.00 66.62 198 LYS A N 1
ATOM 1605 C CA . LYS A 1 198 ? 2.239 -11.134 -7.891 1.00 66.62 198 LYS A CA 1
ATOM 1606 C C . LYS A 1 198 ? 2.250 -9.608 -7.708 1.00 66.62 198 LYS A C 1
ATOM 1608 O O . LYS A 1 198 ? 2.814 -9.113 -6.731 1.00 66.62 198 LYS A O 1
ATOM 1613 N N . PRO A 1 199 ? 1.658 -8.824 -8.625 1.00 64.19 199 PRO A N 1
ATOM 1614 C CA . PRO A 1 199 ? 1.568 -7.381 -8.445 1.00 64.19 199 PRO A CA 1
ATOM 1615 C C . PRO A 1 199 ? 0.606 -7.038 -7.296 1.00 64.19 199 PRO A C 1
ATOM 1617 O O . PRO A 1 199 ? -0.434 -7.682 -7.131 1.00 64.19 199 PRO A O 1
ATOM 1620 N N . ILE A 1 200 ? 0.933 -6.020 -6.496 1.00 65.88 200 ILE A N 1
ATOM 1621 C CA . ILE A 1 200 ? 0.147 -5.661 -5.305 1.00 65.88 200 ILE A CA 1
ATOM 1622 C C . ILE A 1 200 ? -1.184 -4.985 -5.650 1.00 65.88 200 ILE A C 1
ATOM 1624 O O . ILE A 1 200 ? -2.158 -5.195 -4.939 1.00 65.88 200 ILE A O 1
ATOM 1628 N N . TYR A 1 201 ? -1.283 -4.220 -6.742 1.00 64.00 201 TYR A N 1
ATOM 1629 C CA . TYR A 1 201 ? -2.550 -3.563 -7.090 1.00 64.00 201 TYR A CA 1
ATOM 1630 C C . TYR A 1 201 ? -3.680 -4.564 -7.424 1.00 64.00 201 TYR A C 1
ATOM 1632 O O . TYR A 1 201 ? -4.740 -4.454 -6.817 1.00 64.00 201 TYR A O 1
ATOM 1640 N N . PRO A 1 202 ? -3.489 -5.597 -8.271 1.00 57.34 202 PRO A N 1
ATOM 1641 C CA . PRO A 1 202 ? -4.470 -6.674 -8.437 1.00 57.34 202 PRO A CA 1
ATOM 1642 C C . PRO A 1 202 ? -4.842 -7.365 -7.120 1.00 57.34 202 PRO A C 1
ATOM 1644 O O . PRO A 1 202 ? -6.008 -7.677 -6.901 1.00 57.34 202 PRO A O 1
ATOM 1647 N N . PHE A 1 203 ? -3.876 -7.558 -6.217 1.00 56.53 203 PHE A N 1
ATOM 1648 C CA . PHE A 1 203 ? -4.124 -8.113 -4.883 1.00 56.53 203 PHE A CA 1
ATOM 1649 C C . PHE A 1 203 ? -5.020 -7.197 -4.032 1.00 56.53 203 PHE A C 1
ATOM 1651 O O . PHE A 1 203 ? -5.960 -7.660 -3.388 1.00 56.53 203 PHE A O 1
ATOM 1658 N N . MET A 1 204 ? -4.763 -5.888 -4.074 1.00 55.38 204 MET A N 1
ATOM 1659 C CA . MET A 1 204 ? -5.572 -4.858 -3.418 1.00 55.38 204 MET A CA 1
ATOM 1660 C C . MET A 1 204 ? -6.953 -4.702 -4.058 1.00 55.38 204 MET A C 1
ATOM 1662 O O . MET A 1 204 ? -7.893 -4.387 -3.350 1.00 55.38 204 MET A O 1
ATOM 1666 N N . ASN A 1 205 ? -7.097 -4.938 -5.361 1.00 52.72 205 ASN A N 1
ATOM 1667 C CA . ASN A 1 205 ? -8.380 -4.817 -6.056 1.00 52.72 205 ASN A CA 1
ATOM 1668 C C . ASN A 1 205 ? -9.302 -6.026 -5.799 1.00 52.72 205 ASN A C 1
ATOM 1670 O O . ASN A 1 205 ? -10.520 -5.902 -5.784 1.00 52.72 205 ASN A O 1
ATOM 1674 N N . ILE A 1 206 ? -8.725 -7.204 -5.533 1.00 50.09 206 ILE A N 1
ATOM 1675 C CA . ILE A 1 206 ? -9.474 -8.394 -5.089 1.00 50.09 206 ILE A CA 1
ATOM 1676 C C . ILE A 1 206 ? -9.963 -8.228 -3.637 1.00 50.09 206 ILE A C 1
ATOM 1678 O O . ILE A 1 206 ? -11.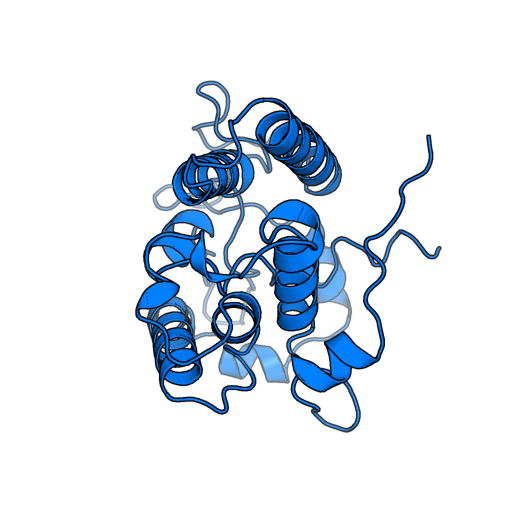017 -8.746 -3.269 1.00 50.09 206 ILE A O 1
ATOM 1682 N N . CYS A 1 207 ? -9.221 -7.486 -2.811 1.00 38.91 207 CYS A N 1
ATOM 1683 C CA . CYS A 1 207 ? -9.583 -7.180 -1.429 1.00 38.91 207 CYS A CA 1
ATOM 1684 C C . CYS A 1 207 ? -10.246 -5.797 -1.366 1.00 38.91 207 CYS A C 1
ATOM 1686 O O . CYS A 1 207 ? -9.543 -4.822 -1.137 1.00 38.91 207 CYS A O 1
ATOM 1688 N N . ILE A 1 208 ? -11.564 -5.718 -1.598 1.00 36.94 208 ILE A N 1
ATOM 1689 C CA . ILE A 1 208 ? -12.400 -4.496 -1.538 1.00 36.94 208 ILE A CA 1
ATOM 1690 C C . ILE A 1 208 ? -11.815 -3.453 -0.554 1.00 36.94 208 ILE A C 1
ATOM 1692 O O . ILE A 1 208 ? -11.976 -3.604 0.652 1.00 36.94 208 ILE A O 1
ATOM 1696 N N . LEU A 1 209 ? -11.137 -2.425 -1.094 1.00 37.00 209 LEU A N 1
ATOM 1697 C CA . LEU A 1 209 ? -10.437 -1.315 -0.409 1.00 37.00 209 LEU A CA 1
ATOM 1698 C C . LEU A 1 209 ? -9.346 -1.702 0.619 1.00 37.00 209 LEU A C 1
ATOM 1700 O O . LEU A 1 209 ? -9.547 -2.510 1.512 1.00 37.00 209 LEU A O 1
ATOM 1704 N N . PRO A 1 210 ? -8.173 -1.046 0.575 1.00 37.88 210 PRO A N 1
ATOM 1705 C CA . PRO A 1 210 ? -6.865 -1.680 0.691 1.00 37.88 210 PRO A CA 1
ATOM 1706 C C . PRO A 1 210 ? -6.495 -2.125 2.118 1.00 37.88 210 PRO A C 1
ATOM 1708 O O . PRO A 1 210 ? -5.927 -1.329 2.874 1.00 37.88 210 PRO A O 1
ATOM 1711 N N . PRO A 1 211 ? -6.621 -3.416 2.479 1.00 37.50 211 PRO A N 1
ATOM 1712 C CA . PRO A 1 211 ? -5.897 -3.928 3.639 1.00 37.50 211 PRO A CA 1
ATOM 1713 C C . PRO A 1 211 ? -4.397 -4.100 3.318 1.00 37.50 211 PRO A C 1
ATOM 1715 O O . PRO A 1 211 ? -3.553 -4.144 4.212 1.00 37.50 211 PRO A O 1
ATOM 1718 N N . CYS A 1 212 ? -4.029 -4.118 2.031 1.00 35.97 212 CYS A N 1
ATOM 1719 C CA . CYS A 1 212 ? -2.735 -4.616 1.558 1.00 35.97 212 CYS A CA 1
ATOM 1720 C C . CYS A 1 212 ? -1.731 -3.533 1.145 1.00 35.97 212 CYS A C 1
ATOM 1722 O O . CYS A 1 212 ? -0.588 -3.872 0.845 1.00 35.97 212 CYS A O 1
ATOM 1724 N N . LEU A 1 213 ? -2.091 -2.245 1.253 1.00 40.59 213 LEU A N 1
ATOM 1725 C CA . LEU A 1 213 ? -1.152 -1.115 1.134 1.00 40.59 213 LEU A CA 1
ATOM 1726 C C . LEU A 1 213 ? 0.210 -1.300 1.862 1.00 40.59 213 LEU A C 1
ATOM 1728 O O . LEU A 1 213 ? 1.208 -0.736 1.410 1.00 40.59 213 LEU A O 1
ATOM 1732 N N . PRO A 1 214 ? 0.334 -2.055 2.974 1.00 41.91 214 PRO A N 1
ATOM 1733 C CA . PRO A 1 214 ? 1.455 -1.792 3.867 1.00 41.91 214 PRO A CA 1
ATOM 1734 C C . PRO A 1 214 ? 2.536 -2.866 4.062 1.00 41.91 214 PRO A C 1
ATOM 1736 O O . PRO A 1 214 ? 3.478 -2.581 4.817 1.00 41.91 214 PRO A O 1
ATOM 1739 N N . ARG A 1 215 ? 2.509 -4.074 3.465 1.00 40.19 215 ARG A N 1
ATOM 1740 C CA . ARG A 1 215 ? 3.662 -5.004 3.660 1.00 40.19 215 ARG A CA 1
ATOM 1741 C C . ARG A 1 215 ? 4.991 -4.349 3.236 1.00 40.19 215 ARG A C 1
ATOM 1743 O O . ARG A 1 215 ? 6.030 -4.618 3.840 1.00 40.19 215 ARG A O 1
ATOM 1750 N N . LEU A 1 216 ? 4.897 -3.375 2.333 1.00 39.72 216 LEU A N 1
ATOM 1751 C CA . LEU A 1 216 ? 5.928 -2.428 1.913 1.00 39.72 216 LEU A CA 1
ATOM 1752 C C . LEU A 1 216 ? 6.184 -1.265 2.893 1.00 39.72 216 LEU A C 1
ATOM 1754 O O . LEU A 1 216 ? 7.339 -0.939 3.181 1.00 39.72 216 LEU A O 1
ATOM 1758 N N . LEU A 1 217 ? 5.142 -0.704 3.512 1.00 38.31 217 LEU A N 1
ATOM 1759 C CA . LEU A 1 217 ? 5.253 0.366 4.518 1.00 38.31 217 LEU A CA 1
ATOM 1760 C C . LEU A 1 217 ? 5.971 -0.065 5.800 1.00 38.31 217 LEU A C 1
ATOM 1762 O O . LEU A 1 217 ? 6.659 0.738 6.433 1.00 38.31 217 LEU A O 1
ATOM 1766 N N . ARG A 1 218 ? 5.918 -1.365 6.118 1.00 37.06 218 ARG A N 1
ATOM 1767 C CA . ARG A 1 218 ? 6.565 -2.001 7.278 1.00 37.06 218 ARG A CA 1
ATOM 1768 C C . ARG A 1 218 ? 8.049 -1.664 7.440 1.00 37.06 218 ARG A C 1
ATOM 1770 O O . ARG A 1 218 ? 8.589 -1.773 8.545 1.00 37.06 218 ARG A O 1
ATOM 1777 N N . ARG A 1 219 ? 8.737 -1.310 6.349 1.00 43.03 219 ARG A N 1
ATOM 1778 C CA . ARG A 1 219 ? 10.168 -0.980 6.371 1.00 43.03 219 ARG A CA 1
ATOM 1779 C C . ARG A 1 219 ? 10.590 0.090 5.362 1.00 43.03 219 ARG A C 1
ATOM 1781 O O . ARG A 1 219 ? 11.789 0.265 5.148 1.00 43.03 219 ARG A O 1
ATOM 1788 N N . TRP A 1 220 ? 9.622 0.839 4.845 1.00 38.88 220 TRP A N 1
ATOM 1789 C CA . TRP A 1 220 ? 9.808 2.078 4.088 1.00 38.88 220 TRP A CA 1
ATOM 1790 C C . TRP A 1 220 ? 10.429 3.199 4.936 1.00 38.88 220 TRP A C 1
ATOM 1792 O O . TRP A 1 220 ? 11.125 4.069 4.429 1.00 38.88 220 TRP A O 1
ATOM 1802 N N . MET A 1 221 ? 10.248 3.131 6.261 1.00 39.28 221 MET A N 1
ATOM 1803 C CA . MET A 1 221 ? 10.540 4.242 7.179 1.00 39.28 221 MET A CA 1
ATOM 1804 C C . MET A 1 221 ? 11.606 3.967 8.245 1.00 39.28 221 MET A C 1
ATOM 1806 O O . MET A 1 221 ? 11.982 4.864 8.990 1.00 39.28 221 MET A O 1
ATOM 1810 N N . ARG A 1 222 ? 12.218 2.773 8.275 1.00 36.44 222 ARG A N 1
ATOM 1811 C CA . ARG A 1 222 ? 13.347 2.482 9.192 1.00 36.44 222 ARG A CA 1
ATOM 1812 C C . ARG A 1 222 ? 14.675 3.178 8.823 1.00 36.44 222 ARG A C 1
ATOM 1814 O O . ARG A 1 222 ? 15.689 2.895 9.448 1.00 36.44 222 ARG A O 1
ATOM 1821 N N . ARG A 1 223 ? 14.691 4.069 7.823 1.00 35.38 223 ARG A N 1
ATOM 1822 C CA . ARG A 1 223 ? 15.846 4.911 7.437 1.00 35.38 223 ARG A CA 1
ATOM 1823 C C . ARG A 1 223 ? 15.626 6.415 7.686 1.00 35.38 223 ARG A C 1
ATOM 1825 O O . ARG A 1 223 ? 16.368 7.222 7.147 1.00 35.38 223 ARG A O 1
ATOM 1832 N N . GLY A 1 224 ? 14.636 6.782 8.503 1.00 33.38 224 GLY A N 1
ATOM 1833 C CA . GLY A 1 224 ? 14.549 8.123 9.097 1.00 33.38 224 GLY A CA 1
ATOM 1834 C C . GLY A 1 224 ? 15.282 8.267 10.441 1.00 33.38 224 GLY A C 1
ATOM 1835 O O . GLY A 1 224 ? 15.311 9.358 10.987 1.00 33.38 224 GLY A O 1
ATOM 1836 N N . SER A 1 225 ? 15.861 7.189 10.989 1.00 28.77 225 SER 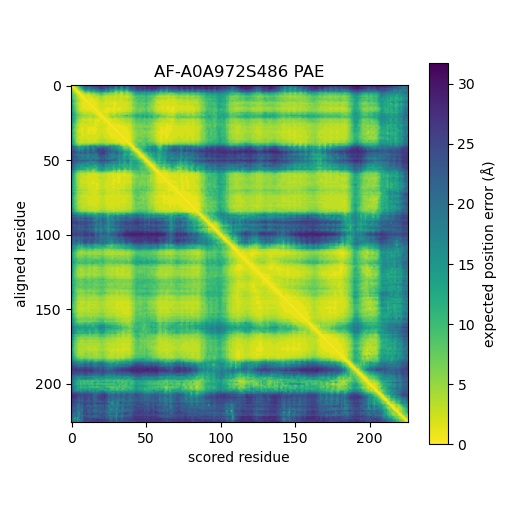A N 1
ATOM 1837 C CA . SER A 1 225 ? 16.497 7.198 12.324 1.00 28.77 225 SER A CA 1
ATOM 1838 C C . SER A 1 225 ? 17.886 6.553 12.369 1.00 28.77 225 SER A C 1
ATOM 1840 O O . SER A 1 225 ? 18.267 5.998 13.398 1.00 28.77 225 SER A O 1
ATOM 1842 N N . LYS A 1 226 ? 18.638 6.601 11.266 1.00 28.00 226 LYS A N 1
ATOM 1843 C CA . LYS A 1 226 ? 20.105 6.515 11.275 1.00 28.00 226 LYS A CA 1
ATOM 1844 C C . LYS A 1 226 ? 20.664 7.358 10.145 1.00 28.00 226 LYS A C 1
ATOM 1846 O O . LYS A 1 226 ? 20.157 7.175 9.014 1.00 28.00 226 LYS A O 1
#

Solvent-accessible surface area (backbone atoms only — not comparable to full-atom values): 13088 Å² total; per-residue (Å²): 133,88,75,80,52,86,83,80,53,72,66,40,45,67,69,22,17,44,72,54,97,90,38,74,35,67,52,16,20,28,48,39,33,49,49,39,53,74,71,68,43,59,94,85,57,69,69,55,62,38,87,71,36,70,80,45,96,60,55,57,53,53,32,27,15,14,41,78,48,54,86,49,71,68,13,41,53,46,25,49,37,50,48,56,62,44,51,82,64,39,93,71,46,64,75,48,75,76,68,76,60,78,71,64,75,61,51,66,83,74,60,52,16,50,43,95,88,40,89,90,34,24,29,25,29,36,59,66,42,91,92,52,78,54,64,46,91,56,65,54,73,33,71,69,52,50,48,51,53,51,56,53,52,49,51,48,47,65,75,68,52,60,92,87,56,60,56,57,64,58,48,50,50,50,45,44,32,58,27,45,32,33,41,55,50,84,61,53,84,52,102,86,51,73,55,77,29,52,44,28,31,67,51,27,66,73,22,81,65,59,59,61,75,9,75,64,52,58,65,71,48,77,68,61,81,112

Mean predicted aligned error: 11.09 Å